Protein AF-A0A735HIL4-F1 (afdb_monomer_lite)

Organism: NCBI:txid1967619

Radius of gyration: 21.64 Å; chains: 1; bounding box: 50×58×66 Å

Secondary structure (DSSP, 8-state):
--TTHHHHHHHHHHHTTS---PPPP-S-------HHHHHHHHHHHHHTTB-HHHHHHHHHHHHHSGGGGG-HHHHHHHHHHHHTS-GGG----B---SHHHHHHHHHHHHHHSPP-TTT--S-----SS-SEEEETTEEEE----SSSTTHHHHHHHHHHHTTT-HHHHHHHHHHHHHHHHHHHHS-GGGT---PPPPTT---PPPHHHHHHHHHHHHHHHHHHHHHGGGS-GGGEEETT-SPPP-SHHHHHH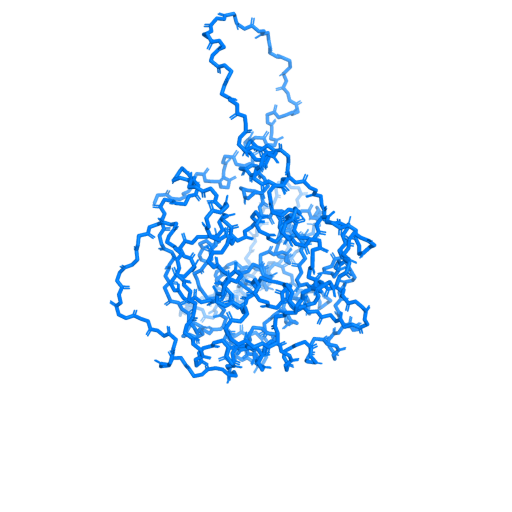HHHHT-SS--SEEEETTEEEE--HHHHHHHHHHHHHHS------HHHHHHHHHTTSTT--------EETTEE--

Sequence (327 aa):
MGKNSKAKRDLKKKKSNNKSREKSPGKGNRSYEDVIPKIKDNLISVYKEYNLAELFLTLSISELWLPNISSPVKHTIAFNTLLSMDVSTFNNQKELKTYQQASEFFSIIYKILPNIPQMEDFVPEQDWGQIKIPWGDNIYRIFYGSSVERLYDYIQAFGIRYAEYPIILKQMDNVLILQDKFLSSINPVDTLSEQEFSPGHLEIPPETFWKACQQALTDTSHAFEQLISQTEKIFIKKSGEFKSINSLSELSNVIMEGLALPAIGVSIDNRVYPLSFRNMANVIIEHYASKKMDIDCSDAISNFISQRFESIIEEPFLLLSKKKVLP

pLDDT: mean 85.17, std 17.94, range [30.88, 98.38]

Foldseek 3Di:
DPPPLVVVVVVVVVPVVDDDDDDDDDDDPPVPPFLLQVLLVQLLVLQQAAQLVQLQLLLVLQCPQLLQLLAVLLSLSNCLSSLQDDNVSHPHNDYNPALVSSQVVLVSSVVSGDDDCVVRVDRWDRDLQPDWADQPPDIFRADHTHLDPPLRVLLLVQCLQCVVPVLLSLQLVLLRVLSRQLSVQDDVVLRDDPDDHGRNDGDRDDRVSSVSSSVSQVVSQVVVVVCVVSHDCQQEEERSPRDHDNGPVSSVVCSSLLNSNLHQWYDDPNTTTGDDSNSSSVSSSSVVVPDPDDTDSQVSVLVVVVVPDPDDDSDRPFDDDPVDTDD

Structure (mmCIF, N/CA/C/O backbone):
data_AF-A0A735HIL4-F1
#
_entry.id   AF-A0A735HIL4-F1
#
loop_
_atom_site.group_PDB
_atom_site.id
_atom_site.type_symbol
_atom_site.label_atom_id
_atom_site.label_alt_id
_atom_site.label_comp_id
_atom_site.label_asym_id
_atom_site.label_entity_id
_atom_site.label_seq_id
_atom_site.pdbx_PDB_ins_code
_atom_site.Cartn_x
_atom_site.Cartn_y
_atom_site.Cartn_z
_atom_site.occupancy
_atom_site.B_iso_or_equiv
_atom_site.auth_seq_id
_atom_site.auth_comp_id
_atom_site.auth_asym_id
_atom_site.auth_atom_id
_atom_site.pdbx_PDB_model_num
ATOM 1 N N . MET A 1 1 ? -6.231 18.274 -17.778 1.00 34.91 1 MET A N 1
ATOM 2 C CA . MET A 1 1 ? -5.377 19.480 -17.647 1.00 34.91 1 MET A CA 1
ATOM 3 C C . MET A 1 1 ? -4.240 19.208 -16.645 1.00 34.91 1 MET A C 1
ATOM 5 O O . MET A 1 1 ? -4.333 19.638 -15.511 1.00 34.91 1 MET A O 1
ATOM 9 N N . GLY A 1 2 ? -3.173 18.482 -17.023 1.00 43.91 2 GLY A N 1
ATOM 10 C CA . GLY A 1 2 ? -2.164 17.972 -16.060 1.00 43.91 2 GLY A CA 1
ATOM 11 C C . GLY A 1 2 ? -0.701 18.373 -16.310 1.00 43.91 2 GLY A C 1
ATOM 12 O O . GLY A 1 2 ? 0.168 18.095 -15.488 1.00 43.91 2 GLY A O 1
ATOM 13 N N . LYS A 1 3 ? -0.393 19.092 -17.402 1.00 38.50 3 LYS A N 1
ATOM 14 C CA . LYS A 1 3 ? 0.996 19.437 -17.791 1.00 38.50 3 LYS A CA 1
ATOM 15 C C . LYS A 1 3 ? 1.752 20.322 -16.778 1.00 38.50 3 LYS A C 1
ATOM 17 O O . LYS A 1 3 ? 2.955 20.518 -16.913 1.00 38.50 3 LYS A O 1
ATOM 22 N N . ASN A 1 4 ? 1.077 20.830 -15.744 1.00 45.38 4 ASN A N 1
ATOM 23 C CA . ASN A 1 4 ? 1.623 21.828 -14.827 1.00 45.38 4 ASN A CA 1
ATOM 24 C C . ASN A 1 4 ? 2.104 21.286 -13.471 1.00 45.38 4 ASN A C 1
ATOM 26 O O . ASN A 1 4 ? 2.767 22.040 -12.766 1.00 45.38 4 ASN A O 1
ATOM 30 N N . SER A 1 5 ? 1.817 20.039 -13.074 1.00 52.81 5 SER A N 1
ATOM 31 C CA . SER A 1 5 ? 2.174 19.564 -11.719 1.00 52.81 5 SER A CA 1
ATOM 32 C C . SER A 1 5 ? 3.683 19.320 -11.561 1.00 52.81 5 SER A C 1
ATOM 34 O O . SER A 1 5 ? 4.336 19.946 -10.722 1.00 52.81 5 SER A O 1
ATOM 36 N N . LYS A 1 6 ? 4.281 18.530 -12.466 1.00 50.94 6 LYS A N 1
ATOM 37 C CA . LYS A 1 6 ? 5.732 18.269 -12.485 1.00 50.94 6 LYS A CA 1
ATOM 38 C C . LYS A 1 6 ? 6.541 19.544 -12.753 1.00 50.94 6 LYS A C 1
ATOM 40 O O . LYS A 1 6 ? 7.466 19.860 -12.011 1.00 50.94 6 LYS A O 1
ATOM 45 N N . ALA A 1 7 ? 6.103 20.358 -13.718 1.00 46.94 7 ALA A N 1
ATOM 46 C CA . ALA A 1 7 ? 6.727 21.647 -14.018 1.00 46.94 7 ALA A CA 1
ATOM 47 C C . ALA A 1 7 ? 6.683 22.620 -12.822 1.00 46.94 7 ALA A C 1
ATOM 49 O O . ALA A 1 7 ? 7.676 23.295 -12.544 1.00 46.94 7 ALA A O 1
ATOM 50 N N . LYS A 1 8 ? 5.574 22.671 -12.064 1.00 49.31 8 LYS A N 1
ATOM 51 C CA . LYS A 1 8 ? 5.479 23.466 -10.825 1.00 49.31 8 LYS A CA 1
ATOM 52 C C . LYS A 1 8 ? 6.388 22.920 -9.717 1.00 49.31 8 LYS A C 1
ATOM 54 O O . LYS A 1 8 ? 6.995 23.732 -9.015 1.00 49.31 8 LYS A O 1
ATOM 59 N N . ARG A 1 9 ? 6.522 21.593 -9.575 1.00 56.19 9 ARG A N 1
ATOM 60 C CA . ARG A 1 9 ? 7.422 20.932 -8.605 1.00 56.19 9 ARG A CA 1
ATOM 61 C C . ARG A 1 9 ? 8.893 21.277 -8.893 1.00 56.19 9 ARG A C 1
ATOM 63 O O . ARG A 1 9 ? 9.610 21.723 -7.993 1.00 56.19 9 ARG A O 1
ATOM 70 N N . ASP A 1 10 ? 9.305 21.213 -10.158 1.00 51.34 10 ASP A N 1
ATOM 71 C CA . ASP A 1 10 ? 10.668 21.556 -10.593 1.00 51.34 10 ASP A CA 1
ATOM 72 C C . ASP A 1 10 ? 10.964 23.066 -10.494 1.00 51.34 10 ASP A C 1
ATOM 74 O O . ASP A 1 10 ? 12.077 23.477 -10.143 1.00 51.34 10 ASP A O 1
ATOM 78 N N . LEU A 1 11 ? 9.957 23.920 -10.717 1.00 49.19 11 LEU A N 1
ATOM 79 C CA . LEU A 1 11 ? 10.042 25.372 -10.499 1.00 49.19 11 LEU A CA 1
ATOM 80 C C . LEU A 1 11 ? 10.164 25.748 -9.013 1.00 49.19 11 LEU A C 1
ATOM 82 O O . LEU A 1 11 ? 10.880 26.700 -8.691 1.00 49.19 11 LEU A O 1
ATOM 86 N N . LYS A 1 12 ? 9.504 25.019 -8.100 1.00 51.69 12 LYS A N 1
ATOM 87 C CA . LYS A 1 12 ? 9.605 25.243 -6.644 1.00 51.69 12 LYS A CA 1
ATOM 88 C C . LYS A 1 12 ? 11.008 24.904 -6.126 1.00 51.69 12 LYS A C 1
ATOM 90 O O . LYS A 1 12 ? 11.589 25.718 -5.411 1.00 51.69 12 LYS A O 1
ATOM 95 N N . LYS A 1 13 ? 11.597 23.786 -6.577 1.00 51.47 13 LYS A N 1
ATOM 96 C CA . LYS A 1 13 ? 12.989 23.406 -6.253 1.00 51.47 13 LYS A CA 1
ATOM 97 C C . LYS A 1 13 ? 14.024 24.399 -6.803 1.00 51.47 13 LYS A C 1
ATOM 99 O O . LYS A 1 13 ? 15.029 24.654 -6.150 1.00 51.47 13 LYS A O 1
ATOM 104 N N . LYS A 1 14 ? 13.778 25.023 -7.965 1.00 45.91 14 LYS A N 1
ATOM 105 C CA . LYS A 1 14 ? 14.653 26.092 -8.497 1.00 45.91 14 LYS A CA 1
ATOM 106 C C . LYS A 1 14 ? 14.523 27.426 -7.750 1.00 45.91 14 LYS A C 1
ATOM 108 O O . LYS A 1 14 ? 15.499 28.169 -7.686 1.00 45.91 14 LYS A O 1
ATOM 113 N N . LYS A 1 15 ? 13.352 27.740 -7.184 1.00 44.69 15 LYS A N 1
ATOM 114 C CA . LYS A 1 15 ? 13.119 28.988 -6.433 1.00 44.69 15 LYS A CA 1
ATOM 115 C C . LYS A 1 15 ? 13.667 28.968 -5.004 1.00 44.69 15 LYS A C 1
ATOM 117 O O . LYS A 1 15 ? 13.984 30.039 -4.505 1.00 44.69 15 LYS A O 1
ATOM 122 N N . SER A 1 16 ? 13.828 27.808 -4.357 1.00 42.12 16 SER A N 1
ATOM 123 C CA . SER A 1 16 ? 14.389 27.773 -2.992 1.00 42.12 16 SER A CA 1
ATOM 124 C C . SER A 1 16 ? 15.877 28.137 -2.935 1.00 42.12 16 SER A C 1
ATOM 126 O O . SER A 1 16 ? 16.358 28.524 -1.879 1.00 42.12 16 SER A O 1
ATOM 128 N N . ASN A 1 17 ? 16.593 28.064 -4.063 1.00 39.28 17 ASN A N 1
ATOM 129 C CA . ASN A 1 17 ? 18.018 28.400 -4.135 1.00 39.28 17 ASN A CA 1
ATOM 130 C C . ASN A 1 17 ? 18.305 29.867 -4.483 1.00 39.28 17 ASN A C 1
ATOM 132 O O . ASN A 1 17 ? 19.469 30.241 -4.537 1.00 39.28 17 ASN A O 1
ATOM 136 N N . ASN A 1 18 ? 17.291 30.707 -4.727 1.00 41.16 18 ASN A N 1
ATOM 137 C CA . ASN A 1 18 ? 17.521 32.118 -5.033 1.00 41.16 18 ASN A CA 1
ATOM 138 C C . ASN A 1 18 ? 16.390 33.022 -4.522 1.00 41.16 18 ASN A C 1
ATOM 140 O O . ASN A 1 18 ? 15.263 32.954 -5.013 1.00 41.16 18 ASN A O 1
ATOM 144 N N . LYS A 1 19 ? 16.788 33.958 -3.649 1.00 35.94 19 LYS A N 1
ATOM 145 C CA . LYS A 1 19 ? 16.085 35.138 -3.106 1.00 35.94 19 LYS A CA 1
ATOM 146 C C . LYS A 1 19 ? 15.403 34.982 -1.743 1.00 35.94 19 LYS A C 1
ATOM 148 O O . LYS A 1 19 ? 14.268 34.528 -1.625 1.00 35.94 19 LYS A O 1
ATOM 153 N N . SER A 1 20 ? 16.078 35.566 -0.752 1.00 44.12 20 SER A N 1
ATOM 154 C CA . SER A 1 20 ? 15.463 36.405 0.275 1.00 44.12 20 SER A CA 1
ATOM 155 C C . SER A 1 20 ? 14.414 37.327 -0.359 1.00 44.12 20 SER A C 1
ATOM 157 O O . SER A 1 20 ? 14.694 38.057 -1.312 1.00 44.12 20 SER A O 1
ATOM 159 N N . ARG A 1 21 ? 13.177 37.273 0.136 1.00 37.34 21 ARG A N 1
ATOM 160 C CA . ARG A 1 21 ? 12.121 38.209 -0.254 1.00 37.34 21 ARG A CA 1
ATOM 161 C C . ARG A 1 21 ? 11.504 38.821 0.990 1.00 37.34 21 ARG A C 1
ATOM 163 O O . ARG A 1 21 ? 11.038 38.114 1.880 1.00 37.34 21 ARG A O 1
ATOM 170 N N . GLU A 1 22 ? 11.568 40.144 1.010 1.00 35.84 22 GLU A N 1
ATOM 171 C CA . GLU A 1 22 ? 11.007 41.049 2.001 1.00 35.84 22 GLU A CA 1
ATOM 172 C C . GLU A 1 22 ? 9.517 40.784 2.237 1.00 35.84 22 GLU A C 1
ATOM 174 O O . GLU A 1 22 ? 8.753 40.477 1.317 1.00 35.84 22 GLU A O 1
ATOM 179 N N . LYS A 1 23 ? 9.122 40.903 3.507 1.00 35.00 23 LYS A N 1
ATOM 180 C CA . LYS A 1 23 ? 7.750 40.744 3.985 1.00 35.00 23 LYS A CA 1
ATOM 181 C C . LYS A 1 23 ? 6.913 41.954 3.568 1.00 35.00 23 LYS A C 1
ATOM 183 O O . LYS A 1 23 ? 7.165 43.064 4.022 1.00 35.00 23 LYS A O 1
ATOM 188 N N . SER A 1 24 ? 5.874 41.724 2.775 1.00 30.88 24 SER A N 1
ATOM 189 C CA . SER A 1 24 ? 4.765 42.671 2.622 1.00 30.88 24 SER A CA 1
ATOM 190 C C . SER A 1 24 ? 3.796 42.518 3.806 1.00 30.88 24 SER A C 1
ATOM 192 O O . SER A 1 24 ? 3.484 41.379 4.170 1.00 30.88 24 SER A O 1
ATOM 194 N N . PRO A 1 25 ? 3.305 43.608 4.423 1.00 39.47 25 PRO A N 1
ATOM 195 C CA . PRO A 1 25 ? 2.380 43.519 5.543 1.00 39.47 25 PRO A CA 1
ATOM 196 C C . PRO A 1 25 ? 0.926 43.422 5.057 1.00 39.47 25 PRO A C 1
ATOM 198 O O . PRO A 1 25 ? 0.521 44.115 4.128 1.00 39.47 25 PRO A O 1
ATOM 201 N N . GLY A 1 26 ? 0.130 42.608 5.753 1.00 41.09 26 GLY A N 1
ATOM 202 C CA . GLY A 1 26 ? -1.320 42.793 5.846 1.00 41.09 26 GLY A CA 1
ATOM 203 C C . GLY A 1 26 ? -2.195 41.942 4.923 1.00 41.09 26 GLY A C 1
ATOM 204 O O . GLY A 1 26 ? -2.550 42.355 3.825 1.00 41.09 26 GLY A O 1
ATOM 205 N N . LYS A 1 27 ? -2.675 40.811 5.451 1.00 36.72 27 LYS A N 1
ATOM 206 C CA . LYS A 1 27 ? -4.070 40.351 5.322 1.00 36.72 27 LYS A CA 1
ATOM 207 C C . LYS A 1 27 ? -4.383 39.496 6.553 1.00 36.72 27 LYS A C 1
ATOM 209 O O . LYS A 1 27 ? -3.565 38.674 6.943 1.00 36.72 27 LYS A O 1
ATOM 214 N N . GLY A 1 28 ? -5.502 39.800 7.209 1.00 34.72 28 GLY A N 1
ATOM 215 C CA . GLY A 1 28 ? -5.798 39.427 8.593 1.00 34.72 28 GLY A CA 1
ATOM 216 C C . GLY A 1 28 ? -5.559 37.957 8.942 1.00 34.72 28 GLY A C 1
ATOM 217 O O . GLY A 1 28 ? -6.028 37.059 8.245 1.00 34.72 28 GLY A O 1
ATOM 218 N N . ASN A 1 29 ? -4.876 37.742 10.068 1.00 36.47 29 ASN A N 1
ATOM 219 C CA . ASN A 1 29 ? -4.763 36.452 10.739 1.00 36.47 29 ASN A CA 1
ATOM 220 C C . ASN A 1 29 ? -6.149 36.014 11.233 1.00 36.47 29 ASN A C 1
ATOM 222 O O . ASN A 1 29 ? -6.497 36.200 12.397 1.00 36.47 29 ASN A O 1
ATOM 226 N N . ARG A 1 30 ? -6.949 35.399 10.361 1.00 41.69 30 ARG A N 1
ATOM 227 C CA . ARG A 1 30 ? -7.864 34.361 10.834 1.00 41.69 30 ARG A CA 1
ATOM 228 C C . ARG A 1 30 ? -6.969 33.183 11.191 1.00 41.69 30 ARG A C 1
ATOM 230 O O . ARG A 1 30 ? -6.469 32.507 10.298 1.00 41.69 30 ARG A O 1
ATOM 237 N N . SER A 1 31 ? -6.696 33.015 12.481 1.00 43.47 31 SER A N 1
ATOM 238 C CA . SER A 1 31 ? -6.070 31.810 13.021 1.00 43.47 31 SER A CA 1
ATOM 239 C C . SER A 1 31 ? -7.027 30.650 12.764 1.00 43.47 31 SER A C 1
ATOM 241 O O . SER A 1 31 ? -7.890 30.367 13.588 1.00 43.47 31 SER A O 1
ATOM 243 N N . TYR A 1 32 ? -6.956 30.056 11.574 1.00 61.28 32 TYR A N 1
ATOM 244 C CA . TYR A 1 32 ? -7.643 28.805 11.301 1.00 61.28 32 TYR A CA 1
ATOM 245 C C . TYR A 1 32 ? -6.982 27.768 12.205 1.00 61.28 32 TYR A C 1
ATOM 247 O O . TYR A 1 32 ? -5.785 27.514 12.069 1.00 61.28 32 TYR A O 1
ATOM 255 N N . GLU A 1 33 ? -7.722 27.266 13.190 1.00 77.69 33 GLU A N 1
ATOM 256 C CA . GLU A 1 33 ? -7.219 26.216 14.068 1.00 77.69 33 GLU A CA 1
ATOM 257 C C . GLU A 1 33 ? -6.972 24.970 13.215 1.00 77.69 33 GLU A C 1
ATOM 259 O O . GLU A 1 33 ? -7.841 24.541 12.450 1.00 77.69 33 GLU A O 1
ATOM 264 N N . ASP A 1 34 ? -5.750 24.445 13.276 1.00 87.69 34 ASP A N 1
ATOM 265 C CA . ASP A 1 34 ? -5.403 23.250 12.525 1.00 87.69 34 ASP A CA 1
ATOM 266 C C . ASP A 1 34 ? -6.134 22.055 13.138 1.00 87.69 34 ASP A C 1
ATOM 268 O O . ASP A 1 34 ? -6.011 21.775 14.330 1.00 87.69 34 ASP A O 1
ATOM 272 N N . VAL A 1 35 ? -6.922 21.360 12.324 1.00 90.81 35 VAL A N 1
ATOM 273 C CA . VAL A 1 35 ? -7.739 20.234 12.782 1.00 90.81 35 VAL A CA 1
ATOM 274 C C . VAL A 1 35 ? -6.911 18.962 12.986 1.00 90.81 35 VAL A C 1
ATOM 276 O O . VAL A 1 35 ? -7.334 18.081 13.735 1.00 90.81 35 VAL A O 1
ATOM 279 N N . ILE A 1 36 ? -5.735 18.858 12.348 1.00 94.56 36 ILE A N 1
ATOM 280 C CA . ILE A 1 36 ? -4.929 17.628 12.312 1.00 94.56 36 ILE A CA 1
ATOM 281 C C . ILE A 1 36 ? -4.483 17.158 13.705 1.00 94.56 36 ILE A C 1
ATOM 283 O O . ILE A 1 36 ? -4.688 15.976 13.988 1.00 94.56 36 ILE A O 1
ATOM 287 N N . PRO A 1 37 ? -3.952 18.013 14.606 1.00 95.06 37 PRO A N 1
ATOM 288 C CA . PRO A 1 37 ? -3.578 17.584 15.955 1.00 95.06 37 PRO A CA 1
ATOM 289 C C . PRO A 1 37 ? -4.733 16.928 16.721 1.00 95.06 37 PRO A C 1
ATOM 291 O O . PRO A 1 37 ? -4.586 15.820 17.227 1.00 95.06 37 PRO A O 1
ATOM 294 N N . LYS A 1 38 ? -5.918 17.551 16.716 1.00 95.69 38 LYS A N 1
ATOM 295 C CA . LYS A 1 38 ? -7.099 17.031 17.421 1.00 95.69 38 LYS A CA 1
ATOM 296 C C . LYS A 1 38 ? -7.571 15.690 16.858 1.00 95.69 38 LYS A C 1
ATOM 298 O O . LYS A 1 38 ? -7.949 14.796 17.610 1.00 95.69 38 LYS A O 1
ATOM 303 N N . ILE A 1 39 ? -7.564 15.544 15.534 1.00 96.81 39 ILE A N 1
ATOM 304 C CA . ILE A 1 39 ? -7.925 14.286 14.864 1.00 96.81 39 ILE A CA 1
ATOM 305 C C . ILE A 1 39 ? -6.945 13.187 15.256 1.00 96.81 39 ILE A C 1
ATOM 307 O O . ILE A 1 39 ? -7.364 12.091 15.617 1.00 96.81 39 ILE A O 1
ATOM 311 N N . LYS A 1 40 ? -5.647 13.493 15.219 1.00 96.50 40 LYS A N 1
ATOM 312 C CA . LYS A 1 40 ? -4.589 12.560 15.589 1.00 96.50 40 LYS A CA 1
ATOM 313 C C . LYS A 1 40 ? -4.731 12.110 17.044 1.00 96.50 40 LYS A C 1
ATOM 315 O O . LYS A 1 40 ? -4.687 10.911 17.297 1.00 96.50 40 LYS A O 1
ATOM 320 N N . ASP A 1 41 ? -4.968 13.031 17.976 1.00 97.44 41 ASP A N 1
ATOM 321 C CA . ASP A 1 41 ? -5.165 12.702 19.393 1.00 97.44 41 ASP A CA 1
ATOM 322 C C . ASP A 1 41 ? -6.382 11.786 19.601 1.00 97.44 41 ASP A C 1
ATOM 324 O O . ASP A 1 41 ? -6.304 10.793 20.330 1.00 97.44 41 ASP A O 1
ATOM 328 N N . ASN A 1 42 ? -7.486 12.060 18.898 1.00 98.12 42 ASN A N 1
ATOM 329 C CA . ASN A 1 42 ? -8.677 11.211 18.927 1.00 98.12 42 ASN A CA 1
ATOM 330 C C . ASN A 1 42 ? -8.394 9.805 18.371 1.00 98.12 42 ASN A C 1
ATOM 332 O O . ASN A 1 42 ? -8.795 8.817 18.984 1.00 98.12 42 ASN A O 1
ATOM 336 N N . LEU A 1 43 ? -7.684 9.702 17.241 1.00 98.38 43 LEU A N 1
ATOM 337 C CA . LEU A 1 43 ? -7.289 8.417 16.652 1.00 98.38 43 LEU A CA 1
ATOM 338 C C . LEU A 1 43 ? -6.361 7.635 17.589 1.00 98.38 43 LEU A C 1
ATOM 340 O O . LEU A 1 43 ? -6.626 6.468 17.859 1.00 98.38 43 LEU A O 1
ATOM 344 N N . ILE A 1 44 ? -5.327 8.276 18.145 1.00 98.12 44 ILE A N 1
ATOM 345 C CA . ILE A 1 44 ? -4.395 7.660 19.106 1.00 98.12 44 ILE A CA 1
ATOM 346 C C . ILE A 1 44 ? -5.149 7.122 20.323 1.00 98.12 44 ILE A C 1
ATOM 348 O O . ILE A 1 44 ? -4.871 6.011 20.780 1.00 98.12 44 ILE A O 1
ATOM 352 N N . SER A 1 45 ? -6.114 7.889 20.842 1.00 97.75 45 SER A N 1
ATOM 353 C CA . SER A 1 45 ? -6.911 7.467 21.993 1.00 97.75 45 SER A CA 1
ATOM 354 C C . SER A 1 45 ? -7.697 6.186 21.726 1.00 97.75 45 SER A C 1
ATOM 356 O O . SER A 1 45 ? -7.873 5.410 22.659 1.00 97.75 45 SER A O 1
ATOM 358 N N . VAL A 1 46 ? -8.151 5.965 20.489 1.00 98.06 46 VAL A N 1
ATOM 359 C CA . VAL A 1 46 ? -8.832 4.726 20.089 1.00 98.06 46 VAL A CA 1
ATOM 360 C C . VAL A 1 46 ? -7.815 3.618 19.818 1.00 98.06 46 VAL A C 1
ATOM 362 O O . VAL A 1 46 ? -7.950 2.521 20.349 1.00 98.06 46 VAL A O 1
ATOM 365 N N . TYR A 1 47 ? -6.775 3.892 19.026 1.00 98.38 47 TYR A N 1
ATOM 366 C CA . TYR A 1 47 ? -5.805 2.888 18.579 1.00 98.38 47 TYR A CA 1
ATOM 367 C C . TYR A 1 47 ? -5.046 2.222 19.723 1.00 98.38 47 TYR A C 1
ATOM 369 O O . TYR A 1 47 ? -4.834 1.015 19.677 1.00 98.38 47 TYR A O 1
ATOM 377 N N . LYS A 1 48 ? -4.682 2.965 20.775 1.00 97.62 48 LYS A N 1
ATOM 378 C CA . LYS A 1 48 ? -3.929 2.406 21.912 1.00 97.62 48 LYS A CA 1
ATOM 379 C C . LYS A 1 48 ? -4.624 1.218 22.588 1.00 97.62 48 LYS A C 1
ATOM 381 O O . LYS A 1 48 ? -3.955 0.449 23.266 1.00 97.62 48 LYS A O 1
ATOM 386 N N . GLU A 1 49 ? -5.945 1.095 22.442 1.00 97.50 49 GLU A N 1
ATOM 387 C CA . GLU A 1 49 ? -6.734 0.032 23.064 1.00 97.50 49 GLU A CA 1
ATOM 388 C C . GLU A 1 49 ? -6.632 -1.316 22.334 1.00 97.50 49 GLU A C 1
ATOM 390 O O . GLU A 1 49 ? -6.997 -2.338 22.906 1.00 97.50 49 GLU A O 1
ATOM 395 N N . TYR A 1 50 ? -6.162 -1.343 21.085 1.00 97.44 50 TYR A N 1
ATOM 396 C CA . TYR A 1 50 ? -6.200 -2.530 20.225 1.00 97.44 50 TYR A CA 1
ATOM 397 C C . TYR A 1 50 ? -4.807 -3.077 19.920 1.00 97.44 50 TYR A C 1
ATOM 399 O O . TYR A 1 50 ? -3.793 -2.408 20.123 1.00 97.44 50 TYR A O 1
ATOM 407 N N . ASN A 1 51 ? -4.766 -4.293 19.377 1.00 95.62 51 ASN A N 1
ATOM 408 C CA . ASN A 1 51 ? -3.551 -4.866 18.816 1.00 95.62 51 ASN A CA 1
ATOM 409 C C . ASN A 1 51 ? -3.133 -4.171 17.507 1.00 95.62 51 ASN A C 1
ATOM 411 O O . ASN A 1 51 ? -3.950 -3.945 16.614 1.00 95.62 51 ASN A O 1
ATOM 415 N N . LEU A 1 52 ? -1.837 -3.868 17.376 1.00 96.25 52 LEU A N 1
ATOM 416 C CA . LEU A 1 52 ? -1.274 -3.165 16.219 1.00 96.25 52 LEU A CA 1
ATOM 417 C C . LEU A 1 52 ? -1.458 -3.930 14.896 1.00 96.25 52 LEU A C 1
ATOM 419 O O . LEU A 1 52 ? -1.821 -3.317 13.893 1.00 96.25 52 LEU A O 1
ATOM 423 N N . ALA A 1 53 ? -1.223 -5.245 14.872 1.00 95.88 53 ALA A N 1
ATOM 424 C CA . ALA A 1 53 ? -1.377 -6.043 13.655 1.00 95.88 53 ALA A CA 1
ATOM 425 C C . ALA A 1 53 ? -2.849 -6.108 13.223 1.00 95.88 53 ALA A C 1
ATOM 427 O O . ALA A 1 53 ? -3.165 -5.929 12.047 1.00 95.88 53 ALA A O 1
ATOM 428 N N . GLU A 1 54 ? -3.758 -6.290 14.182 1.00 96.31 54 GLU A N 1
ATOM 429 C CA . GLU A 1 54 ? -5.201 -6.304 13.929 1.00 96.31 54 GLU A CA 1
ATOM 430 C C . GLU A 1 54 ? -5.711 -4.948 13.409 1.00 96.31 54 GLU A C 1
ATOM 432 O O . GLU A 1 54 ? -6.476 -4.906 12.441 1.00 96.31 54 GLU A O 1
ATOM 437 N N . LEU A 1 55 ? -5.242 -3.832 13.985 1.00 97.25 55 LEU A N 1
ATOM 438 C CA . LEU A 1 55 ? -5.527 -2.479 13.492 1.00 97.25 55 LEU A CA 1
ATOM 439 C C . LEU A 1 55 ? -5.011 -2.274 12.071 1.00 97.25 55 LEU A C 1
ATOM 441 O O . LEU A 1 55 ? -5.742 -1.777 11.215 1.00 97.25 55 LEU A O 1
ATOM 445 N N . PHE A 1 56 ? -3.759 -2.658 11.820 1.00 97.69 56 PHE A N 1
ATOM 446 C CA . PHE A 1 56 ? -3.129 -2.509 10.515 1.00 97.69 56 PHE A CA 1
ATOM 447 C C . PHE A 1 56 ? -3.915 -3.250 9.431 1.00 97.69 56 PHE A C 1
ATOM 449 O O . PHE A 1 56 ? -4.234 -2.672 8.389 1.00 97.69 56 PHE A O 1
ATOM 456 N N . LEU A 1 57 ? -4.268 -4.513 9.687 1.00 97.12 57 LEU A N 1
ATOM 457 C CA . LEU A 1 57 ? -5.059 -5.322 8.763 1.00 97.12 57 LEU A CA 1
ATOM 458 C C . LEU A 1 57 ? -6.453 -4.725 8.558 1.00 97.12 57 LEU A C 1
ATOM 460 O O . LEU A 1 57 ? -6.896 -4.590 7.422 1.00 97.12 57 LEU A O 1
ATOM 464 N N . THR A 1 58 ? -7.116 -4.296 9.632 1.00 97.88 58 THR A N 1
ATOM 465 C CA . THR A 1 58 ? -8.456 -3.696 9.563 1.00 97.88 58 THR A CA 1
ATOM 466 C C . THR A 1 58 ? -8.459 -2.405 8.736 1.00 97.88 58 THR A C 1
ATOM 468 O O . THR A 1 58 ? -9.302 -2.242 7.854 1.00 97.88 58 THR A O 1
ATOM 471 N N . LEU A 1 59 ? -7.481 -1.513 8.935 1.00 97.94 59 LEU A N 1
ATOM 472 C CA . LEU A 1 59 ? -7.319 -0.313 8.105 1.00 97.94 59 LEU A CA 1
ATOM 473 C C . LEU A 1 59 ? -6.974 -0.650 6.649 1.00 97.94 59 LEU A C 1
ATOM 475 O O . LEU A 1 59 ? -7.473 0.017 5.746 1.00 97.94 59 LEU A O 1
ATOM 479 N N . SER A 1 60 ? -6.177 -1.695 6.411 1.00 97.38 60 SER A N 1
ATOM 480 C CA . SER A 1 60 ? -5.844 -2.156 5.054 1.00 97.38 60 SER A CA 1
ATOM 481 C C . SER A 1 60 ? -7.082 -2.644 4.309 1.00 97.38 60 SER A C 1
ATOM 483 O O . SER A 1 60 ? -7.280 -2.286 3.153 1.00 97.38 60 SER A O 1
ATOM 485 N N . ILE A 1 61 ? -7.961 -3.396 4.979 1.00 97.06 61 ILE A N 1
ATOM 486 C CA . ILE A 1 61 ? -9.243 -3.832 4.405 1.00 97.06 61 ILE A CA 1
ATOM 487 C C . ILE A 1 61 ? -10.107 -2.615 4.044 1.00 97.06 61 ILE A C 1
ATOM 489 O O . ILE A 1 61 ? -10.679 -2.575 2.957 1.00 97.06 61 ILE A O 1
ATOM 493 N N . SER A 1 62 ? -10.167 -1.604 4.918 1.00 97.06 62 SER A N 1
ATOM 494 C CA . SER A 1 62 ? -10.887 -0.354 4.639 1.00 97.06 62 SER A CA 1
ATOM 495 C C . SER A 1 62 ? -10.333 0.382 3.421 1.00 97.06 62 SER A C 1
ATOM 497 O O . SER A 1 62 ? -11.118 0.810 2.583 1.00 97.06 62 SER A O 1
ATOM 499 N N . GLU A 1 63 ? -9.010 0.522 3.313 1.00 94.88 63 GLU A N 1
ATOM 500 C CA . GLU A 1 63 ? -8.350 1.214 2.194 1.00 94.88 63 GLU A CA 1
ATOM 501 C C . GLU A 1 63 ? -8.566 0.489 0.858 1.00 94.88 63 GLU A C 1
ATOM 503 O O . GLU A 1 63 ? -8.675 1.117 -0.195 1.00 94.88 63 GLU A O 1
ATOM 508 N N . LEU A 1 64 ? -8.610 -0.844 0.897 1.00 93.88 64 LEU A N 1
ATOM 509 C CA . LEU A 1 64 ? -8.753 -1.680 -0.290 1.00 93.88 64 LEU A CA 1
ATOM 510 C C . LEU A 1 64 ? -10.191 -1.754 -0.798 1.00 93.88 64 LEU A C 1
ATOM 512 O O . LEU A 1 64 ? -10.385 -2.024 -1.979 1.00 93.88 64 LEU A O 1
ATOM 516 N N . TRP A 1 65 ? -11.187 -1.508 0.050 1.00 93.62 65 TRP A N 1
ATOM 517 C CA . TRP A 1 65 ? -12.585 -1.524 -0.365 1.00 93.62 65 TRP A CA 1
ATOM 518 C C . TRP A 1 65 ? -12.844 -0.476 -1.457 1.00 93.62 65 TRP A C 1
ATOM 520 O O . TRP A 1 65 ? -12.516 0.697 -1.291 1.00 93.62 65 TRP A O 1
ATOM 530 N N . LEU A 1 66 ? -13.404 -0.889 -2.599 1.00 90.44 66 LEU A N 1
ATOM 531 C CA . LEU A 1 66 ? -13.512 -0.023 -3.782 1.00 90.44 66 LEU A CA 1
ATOM 532 C C . LEU A 1 66 ? -14.266 1.296 -3.534 1.00 90.44 66 LEU A C 1
ATOM 534 O O . LEU A 1 66 ? -13.748 2.340 -3.921 1.00 90.44 66 LEU A O 1
ATOM 538 N N . PRO A 1 67 ? -15.403 1.311 -2.828 1.00 89.81 67 PRO A N 1
ATOM 539 C CA . PRO A 1 67 ? -16.085 2.545 -2.418 1.00 89.81 67 PRO A CA 1
ATOM 540 C C . PRO A 1 67 ? -15.187 3.531 -1.651 1.00 89.81 67 PRO A C 1
ATOM 542 O O . PRO A 1 67 ? -15.282 4.754 -1.811 1.00 89.81 67 PRO A O 1
ATOM 545 N N . ASN A 1 68 ? -14.236 3.000 -0.881 1.00 93.06 68 ASN A N 1
ATOM 546 C CA . ASN A 1 68 ? -13.329 3.767 -0.035 1.00 93.06 68 ASN A CA 1
ATOM 547 C C . ASN A 1 68 ? -12.103 4.315 -0.778 1.00 93.06 68 ASN A C 1
ATOM 549 O O . ASN A 1 68 ? -11.420 5.186 -0.233 1.00 93.06 68 ASN A O 1
ATOM 553 N N . ILE A 1 69 ? -11.842 3.914 -2.031 1.00 89.38 69 ILE A N 1
ATOM 554 C CA . ILE A 1 69 ? -10.723 4.472 -2.822 1.00 89.38 69 ILE A CA 1
ATOM 555 C C . ILE A 1 69 ? -10.906 5.967 -3.103 1.00 89.38 69 ILE A C 1
ATOM 557 O O . ILE A 1 69 ? -9.941 6.663 -3.405 1.00 89.38 69 ILE A O 1
ATOM 561 N N . SER A 1 70 ? -12.133 6.474 -2.970 1.00 89.50 70 SER A N 1
ATOM 562 C CA . SER A 1 70 ? -12.465 7.897 -3.053 1.00 89.50 70 SER A CA 1
ATOM 563 C C . SER A 1 70 ? -11.970 8.720 -1.853 1.00 89.50 70 SER A C 1
ATOM 565 O O . SER A 1 70 ? -12.047 9.947 -1.894 1.00 89.50 70 SER A O 1
ATOM 567 N N . SER A 1 71 ? -11.434 8.087 -0.801 1.00 93.00 71 SER A N 1
ATOM 568 C CA . SER A 1 71 ? -10.958 8.747 0.426 1.00 93.00 71 SER A CA 1
ATOM 569 C C . SER A 1 71 ? -9.476 8.475 0.772 1.00 93.00 71 SER A C 1
ATOM 571 O O . SER A 1 71 ? -9.136 8.082 1.900 1.00 93.00 71 SER A O 1
ATOM 573 N N . PRO A 1 72 ? -8.537 8.672 -0.173 1.00 91.06 72 PRO A N 1
ATOM 574 C CA . PRO A 1 72 ? -7.132 8.326 0.036 1.00 91.06 72 PRO A CA 1
ATOM 575 C C . PRO A 1 72 ? -6.447 9.199 1.101 1.00 91.06 72 PRO A C 1
ATOM 577 O O . PRO A 1 72 ? -5.513 8.747 1.770 1.00 91.06 72 PRO A O 1
ATOM 580 N N . VAL A 1 73 ? -6.897 10.443 1.304 1.00 93.06 73 VAL A N 1
ATOM 581 C CA . VAL A 1 73 ? -6.328 11.354 2.313 1.00 93.06 73 VAL A CA 1
ATOM 582 C C . VAL A 1 73 ? -6.749 10.907 3.704 1.00 93.06 73 VAL A C 1
ATOM 584 O O . VAL A 1 73 ? -5.911 10.863 4.606 1.00 93.06 73 VAL A O 1
ATOM 587 N N . LYS A 1 74 ? -8.012 10.505 3.880 1.00 95.69 74 LYS A N 1
ATOM 588 C CA . LYS A 1 74 ? -8.499 9.941 5.147 1.00 95.69 74 LYS A CA 1
ATOM 589 C C . LYS A 1 74 ? -7.712 8.689 5.545 1.00 95.69 74 LYS A C 1
ATOM 591 O O . LYS A 1 74 ? -7.225 8.616 6.673 1.00 95.69 74 LYS A O 1
ATOM 596 N N . HIS A 1 75 ? -7.497 7.757 4.616 1.00 95.56 75 HIS A N 1
ATOM 597 C CA . HIS A 1 75 ? -6.684 6.562 4.875 1.00 95.56 75 HIS A CA 1
ATOM 598 C C . HIS A 1 75 ? -5.214 6.903 5.140 1.00 95.56 75 HIS A C 1
ATOM 600 O O . HIS A 1 75 ? -4.600 6.324 6.035 1.00 95.56 75 HIS A O 1
ATOM 606 N N . THR A 1 76 ? -4.663 7.905 4.450 1.00 95.06 76 THR A N 1
ATOM 607 C CA . THR A 1 76 ? -3.311 8.411 4.729 1.00 95.06 76 THR A CA 1
ATOM 608 C C . THR A 1 76 ? -3.189 8.935 6.162 1.00 95.06 76 THR A C 1
ATOM 610 O O . THR A 1 76 ? -2.216 8.614 6.841 1.00 95.06 76 THR A O 1
ATOM 613 N N . ILE A 1 77 ? -4.171 9.701 6.654 1.00 96.56 77 ILE A N 1
ATOM 614 C CA . ILE A 1 77 ? -4.202 10.178 8.048 1.00 96.56 77 ILE A CA 1
ATOM 615 C C . ILE A 1 77 ? -4.298 8.993 9.016 1.00 96.56 77 ILE A C 1
ATOM 617 O O . ILE A 1 77 ? -3.558 8.953 10.003 1.00 96.56 77 ILE A O 1
ATOM 621 N N . ALA A 1 78 ? -5.181 8.031 8.731 1.00 97.81 78 ALA A N 1
ATOM 622 C CA . ALA A 1 78 ? -5.389 6.851 9.565 1.00 97.81 78 ALA A CA 1
ATOM 623 C C . ALA A 1 78 ? -4.100 6.027 9.717 1.00 97.81 78 ALA A C 1
ATOM 625 O O . ALA A 1 78 ? -3.680 5.759 10.845 1.00 97.81 78 ALA A O 1
ATOM 626 N N . PHE A 1 79 ? -3.445 5.693 8.600 1.00 97.81 79 PHE A N 1
ATOM 627 C CA . PHE A 1 79 ? -2.194 4.938 8.592 1.00 97.81 79 PHE A CA 1
ATOM 628 C C . PHE A 1 79 ? -1.018 5.733 9.141 1.00 97.81 79 PHE A C 1
ATOM 630 O O . PHE A 1 79 ? -0.269 5.192 9.945 1.00 97.81 79 PHE A O 1
ATOM 637 N N . ASN A 1 80 ? -0.838 7.001 8.752 1.00 96.81 80 ASN A N 1
ATOM 638 C CA . ASN A 1 80 ? 0.269 7.806 9.273 1.00 96.81 80 ASN A CA 1
ATOM 639 C C . ASN A 1 80 ? 0.169 7.934 10.796 1.00 96.81 80 ASN A C 1
ATOM 641 O O . ASN A 1 80 ? 1.166 7.749 11.484 1.00 96.81 80 ASN A O 1
ATOM 645 N N . THR A 1 81 ? -1.039 8.147 11.328 1.00 97.75 81 THR A N 1
ATOM 646 C CA . THR A 1 81 ? -1.251 8.198 12.778 1.00 97.75 81 THR A CA 1
ATOM 647 C C . THR A 1 81 ? -0.901 6.871 13.443 1.00 97.75 81 THR A C 1
ATOM 649 O O . THR A 1 81 ? -0.126 6.879 14.394 1.00 97.75 81 THR A O 1
ATOM 652 N N . LEU A 1 82 ? -1.413 5.744 12.929 1.00 98.12 82 LEU A N 1
ATOM 653 C CA . LEU A 1 82 ? -1.123 4.412 13.471 1.00 98.12 82 LEU A CA 1
ATOM 654 C C . LEU A 1 82 ? 0.382 4.112 13.453 1.00 98.12 82 LEU A C 1
ATOM 656 O O . LEU A 1 82 ? 0.965 3.750 14.468 1.00 98.12 82 LEU A O 1
ATOM 660 N N . LEU A 1 83 ? 1.013 4.291 12.295 1.00 97.44 83 LEU A N 1
ATOM 661 C CA . LEU A 1 83 ? 2.390 3.880 12.037 1.00 97.44 83 LEU A CA 1
ATOM 662 C C . LEU A 1 83 ? 3.432 4.837 12.626 1.00 97.44 83 LEU A C 1
ATOM 664 O O . LEU A 1 83 ? 4.608 4.486 12.703 1.00 97.44 83 LEU A O 1
ATOM 668 N N . SER A 1 84 ? 3.033 6.037 13.051 1.00 96.75 84 SER A N 1
ATOM 669 C CA . SER A 1 84 ? 3.875 6.941 13.841 1.00 96.75 84 SER A CA 1
ATOM 670 C C . SER A 1 84 ? 3.856 6.633 15.342 1.00 96.75 84 SER A C 1
ATOM 672 O O . SER A 1 84 ? 4.673 7.196 16.069 1.00 96.75 84 SER A O 1
ATOM 674 N N . MET A 1 85 ? 2.951 5.776 15.826 1.00 97.19 85 MET A N 1
ATOM 675 C CA . MET A 1 85 ? 2.925 5.356 17.231 1.00 97.19 85 MET A CA 1
ATOM 676 C C . MET A 1 85 ? 4.008 4.309 17.507 1.00 97.19 85 MET A C 1
ATOM 678 O O . MET A 1 85 ? 4.235 3.400 16.705 1.00 97.19 85 MET A O 1
ATOM 682 N N . ASP A 1 86 ? 4.650 4.410 18.671 1.00 94.75 86 ASP A N 1
ATOM 683 C CA . ASP A 1 86 ? 5.554 3.368 19.158 1.00 94.75 86 ASP A CA 1
ATOM 684 C C . ASP A 1 86 ? 4.758 2.128 19.594 1.00 94.75 86 ASP A C 1
ATOM 686 O O . ASP A 1 86 ? 3.681 2.256 20.186 1.00 94.75 86 ASP A O 1
ATOM 690 N N . VAL A 1 87 ? 5.302 0.935 19.338 1.00 92.69 87 VAL A N 1
ATOM 691 C CA . VAL A 1 87 ? 4.661 -0.355 19.658 1.00 92.69 87 VAL A CA 1
ATOM 692 C C . VAL A 1 87 ? 4.336 -0.485 21.154 1.00 92.69 87 VAL A C 1
ATOM 694 O O . VAL A 1 87 ? 3.338 -1.104 21.514 1.00 92.69 87 VAL A O 1
ATOM 697 N N . SER A 1 88 ? 5.107 0.151 22.039 1.00 93.44 88 SER A N 1
ATOM 698 C CA . SER A 1 88 ? 4.840 0.156 23.487 1.00 93.44 88 SER A CA 1
ATOM 699 C C . SER A 1 88 ? 3.580 0.931 23.898 1.00 93.44 88 SER A C 1
ATOM 701 O O . SER A 1 88 ? 3.128 0.805 25.034 1.00 93.44 88 SER A O 1
ATOM 703 N N . THR A 1 89 ? 2.985 1.712 22.990 1.00 95.12 89 THR A N 1
ATOM 704 C CA . THR A 1 89 ? 1.772 2.506 23.261 1.00 95.12 89 THR A CA 1
ATOM 705 C C . THR A 1 89 ? 0.504 1.645 23.289 1.00 95.12 89 THR A C 1
ATOM 707 O O . THR A 1 89 ? -0.503 2.051 23.870 1.00 95.12 89 THR A O 1
ATOM 710 N N . PHE A 1 90 ? 0.528 0.474 22.648 1.00 96.19 90 PHE A N 1
ATOM 711 C CA . PHE A 1 90 ? -0.636 -0.396 22.494 1.00 96.19 90 PHE A CA 1
ATOM 712 C C . PHE A 1 90 ? -0.798 -1.302 23.718 1.00 96.19 90 PHE A C 1
ATOM 714 O O . PHE A 1 90 ? 0.123 -2.019 24.105 1.00 96.19 90 PHE A O 1
ATOM 721 N N . ASN A 1 91 ? -1.982 -1.278 24.332 1.00 94.94 91 ASN A N 1
ATOM 722 C CA . ASN A 1 91 ? -2.281 -2.023 25.556 1.00 94.94 91 ASN A CA 1
ATOM 723 C C . ASN A 1 91 ? -3.057 -3.333 25.314 1.00 94.94 91 ASN A C 1
ATOM 725 O O . ASN A 1 91 ? -3.253 -4.093 26.261 1.00 94.94 91 ASN A O 1
ATOM 729 N N . ASN A 1 92 ? -3.471 -3.599 24.067 1.00 93.31 92 ASN A N 1
ATOM 730 C CA . ASN A 1 92 ? -4.137 -4.830 23.624 1.00 93.31 92 ASN A CA 1
ATOM 731 C C . ASN A 1 92 ? -5.395 -5.213 24.436 1.00 93.31 92 ASN A C 1
ATOM 733 O O . ASN A 1 92 ? -5.661 -6.393 24.650 1.00 93.31 92 ASN A O 1
ATOM 737 N N . GLN A 1 93 ? -6.160 -4.231 24.920 1.00 94.38 93 GLN A N 1
ATOM 738 C CA . GLN A 1 93 ? -7.388 -4.461 25.695 1.00 94.38 93 GLN A CA 1
ATOM 739 C C . GLN A 1 93 ? -8.584 -4.904 24.841 1.00 94.38 93 GLN A C 1
ATOM 741 O O . GLN A 1 93 ? -9.501 -5.543 25.356 1.00 94.38 93 GLN A O 1
ATOM 746 N N . LYS A 1 94 ? -8.596 -4.543 23.557 1.00 95.75 94 LYS A N 1
ATOM 747 C CA . LYS A 1 94 ? -9.654 -4.848 22.592 1.00 95.75 94 LYS A CA 1
ATOM 748 C C . LYS A 1 94 ? -9.095 -5.628 21.404 1.00 95.75 94 LYS A C 1
ATOM 750 O O . LYS A 1 94 ? -7.935 -5.468 21.032 1.00 95.75 94 LYS A O 1
ATOM 755 N N . GLU A 1 95 ? -9.956 -6.436 20.795 1.00 94.69 95 GLU A N 1
ATOM 756 C CA . GLU A 1 95 ? -9.627 -7.306 19.661 1.00 94.69 95 GLU A CA 1
ATOM 757 C C . GLU A 1 95 ? -10.477 -6.962 18.426 1.00 94.69 95 GLU A C 1
ATOM 759 O O . GLU A 1 95 ? -11.615 -6.504 18.562 1.00 94.69 95 GLU A O 1
ATOM 764 N N . LEU A 1 96 ? -9.950 -7.234 17.228 1.00 96.25 96 LEU A N 1
ATOM 765 C CA . LEU A 1 96 ? -10.633 -7.086 15.928 1.00 96.25 96 LEU A CA 1
ATOM 766 C C . LEU A 1 96 ? -10.642 -8.410 15.141 1.00 96.25 96 LEU A C 1
ATOM 768 O O . LEU A 1 96 ? -10.380 -8.450 13.939 1.00 96.25 96 LEU A O 1
ATOM 772 N N . LYS A 1 97 ? -10.931 -9.522 15.826 1.00 94.38 97 LYS A N 1
ATOM 773 C CA . LYS A 1 97 ? -10.922 -10.877 15.239 1.00 94.38 97 LYS A CA 1
ATOM 774 C C . LYS A 1 97 ? -12.214 -11.249 14.521 1.00 94.38 97 LYS A C 1
ATOM 776 O O . LYS A 1 97 ? -12.233 -12.206 13.751 1.00 94.38 97 LYS A O 1
ATOM 781 N N . THR A 1 98 ? -13.300 -10.530 14.783 1.00 97.12 98 THR A N 1
ATOM 782 C CA . THR A 1 98 ? -14.613 -10.771 14.176 1.00 97.12 98 THR A CA 1
ATOM 783 C C . THR A 1 98 ? -15.065 -9.573 13.354 1.00 97.12 98 THR A C 1
ATOM 785 O O . THR A 1 98 ? -14.703 -8.431 13.640 1.00 97.12 98 THR A O 1
ATOM 788 N N . TYR A 1 99 ? -15.926 -9.824 12.366 1.00 98.12 99 TYR A N 1
ATOM 789 C CA . TYR A 1 99 ? -16.498 -8.757 11.549 1.00 98.12 99 TYR A CA 1
ATOM 790 C C . TYR A 1 99 ? -17.280 -7.731 12.379 1.00 98.12 99 TYR A C 1
ATOM 792 O O . TYR A 1 99 ? -17.167 -6.537 12.129 1.00 98.12 99 TYR A O 1
ATOM 800 N N . GLN A 1 100 ? -18.019 -8.168 13.405 1.00 98.12 100 GLN A N 1
ATOM 801 C CA . GLN A 1 100 ? -18.769 -7.258 14.276 1.00 98.12 100 GLN A CA 1
ATOM 802 C C . GLN A 1 100 ? -17.841 -6.252 14.975 1.00 98.12 100 GLN A C 1
ATOM 804 O O . GLN A 1 100 ? -18.097 -5.050 14.935 1.00 98.12 100 GLN A O 1
ATOM 809 N N . GLN A 1 101 ? -16.726 -6.729 15.540 1.00 98.00 101 GLN A N 1
ATOM 810 C CA . GLN A 1 101 ? -15.711 -5.869 16.160 1.00 98.00 101 GLN A CA 1
ATOM 811 C C . GLN A 1 101 ? -15.098 -4.897 15.142 1.00 98.00 101 GLN A C 1
ATOM 813 O O . GLN A 1 101 ? -14.958 -3.708 15.427 1.00 98.00 101 GLN A O 1
ATOM 818 N N . ALA A 1 102 ? -14.773 -5.379 13.938 1.00 97.81 102 ALA A N 1
ATOM 819 C CA . ALA A 1 102 ? -14.238 -4.541 12.867 1.00 97.81 102 ALA A CA 1
ATOM 820 C C . ALA A 1 102 ? -15.243 -3.469 12.404 1.00 97.81 102 ALA A C 1
ATOM 822 O O . ALA A 1 102 ? -14.879 -2.304 12.265 1.00 97.81 102 ALA A O 1
ATOM 823 N N . SER A 1 103 ? -16.516 -3.826 12.228 1.00 98.25 103 SER A N 1
ATOM 824 C CA . SER A 1 103 ? -17.599 -2.912 11.838 1.00 98.25 103 SER A CA 1
ATOM 825 C C . SER A 1 103 ? -17.839 -1.816 12.884 1.00 98.25 103 SER A C 1
ATOM 827 O O . SER A 1 103 ? -17.997 -0.636 12.549 1.00 98.25 103 SER A O 1
ATOM 829 N N . GLU A 1 104 ? -17.823 -2.176 14.168 1.00 98.19 104 GLU A N 1
ATOM 830 C CA . GLU A 1 104 ? -17.900 -1.211 15.271 1.00 98.19 104 GLU A CA 1
ATOM 831 C C . GLU A 1 104 ? -16.688 -0.274 15.280 1.00 98.19 104 GLU A C 1
ATOM 833 O O . GLU A 1 104 ? -16.843 0.944 15.404 1.00 98.19 104 GLU A O 1
ATOM 838 N N . PHE A 1 105 ? -15.488 -0.815 15.067 1.00 98.38 105 PHE A N 1
ATOM 839 C CA . PHE A 1 105 ? -14.271 -0.023 14.940 1.00 98.38 105 PHE A CA 1
ATOM 840 C C . PHE A 1 105 ? -14.333 0.958 13.761 1.00 98.38 105 PHE A C 1
ATOM 842 O O . PHE A 1 105 ? -14.076 2.149 13.953 1.00 98.38 105 PHE A O 1
ATOM 849 N N . PHE A 1 106 ? -14.746 0.515 12.569 1.00 98.38 106 PHE A N 1
ATOM 850 C CA . PHE A 1 106 ? -14.929 1.398 11.412 1.00 98.38 106 PHE A CA 1
ATOM 851 C C . PHE A 1 106 ? -15.927 2.518 11.714 1.00 98.38 106 PHE A C 1
ATOM 853 O O . PHE A 1 106 ? -15.644 3.688 11.456 1.00 98.38 106 PHE A O 1
ATOM 860 N N . SER A 1 107 ? -17.047 2.187 12.362 1.00 97.94 107 SER A N 1
ATOM 861 C CA . SER A 1 107 ? -18.060 3.165 12.777 1.00 97.94 107 SER A CA 1
ATOM 862 C C . SER A 1 107 ? -17.511 4.247 13.715 1.00 97.94 107 SER A C 1
ATOM 864 O O . SER A 1 107 ? -18.018 5.372 13.719 1.00 97.94 107 SER A O 1
ATOM 866 N N . ILE A 1 108 ? -16.500 3.925 14.527 1.00 98.19 108 ILE A N 1
ATOM 867 C CA . ILE A 1 108 ? -15.812 4.878 15.406 1.00 98.19 108 ILE A CA 1
ATOM 868 C C . ILE A 1 108 ? -14.823 5.720 14.597 1.00 98.19 108 ILE A C 1
ATOM 870 O O . ILE A 1 108 ? -14.896 6.949 14.627 1.00 98.19 108 ILE A O 1
ATOM 874 N N . ILE A 1 109 ? -13.918 5.079 13.854 1.00 97.94 109 ILE A N 1
ATOM 875 C CA . ILE A 1 109 ? -12.835 5.770 13.144 1.00 97.94 109 ILE A CA 1
ATOM 876 C C . ILE A 1 109 ? -13.375 6.690 12.048 1.00 97.94 109 ILE A C 1
ATOM 878 O O . ILE A 1 109 ? -12.927 7.831 11.939 1.00 97.94 109 ILE A O 1
ATOM 882 N N . TYR A 1 110 ? -14.389 6.268 11.291 1.00 97.69 110 TYR A N 1
ATOM 883 C CA . TYR A 1 110 ? -14.970 7.087 10.222 1.00 97.69 110 TYR A CA 1
ATOM 884 C C . TYR A 1 110 ? -15.633 8.371 10.739 1.00 97.69 110 TYR A C 1
ATOM 886 O O . TYR A 1 110 ? -15.693 9.356 10.010 1.00 97.69 110 TYR A O 1
ATOM 894 N N . LYS A 1 111 ? -16.063 8.410 12.009 1.00 97.12 111 LYS A N 1
ATOM 895 C CA . LYS A 1 111 ? -16.565 9.638 12.658 1.00 97.12 111 LYS A CA 1
ATOM 896 C C . LYS A 1 111 ? -15.448 10.590 13.091 1.00 97.12 111 LYS A C 1
ATOM 898 O O . LYS A 1 111 ? -15.709 11.774 13.289 1.00 97.12 111 LYS A O 1
ATOM 903 N N . ILE A 1 112 ? -14.232 10.080 13.285 1.00 97.88 112 ILE A N 1
ATOM 904 C CA . ILE A 1 112 ? -13.058 10.870 13.680 1.00 97.88 112 ILE A CA 1
ATOM 905 C C . ILE A 1 112 ? -12.371 11.472 12.449 1.00 97.88 112 ILE A C 1
ATOM 907 O O . ILE A 1 112 ? -11.841 12.583 12.522 1.00 97.88 112 ILE A O 1
ATOM 911 N N . LEU A 1 113 ? -12.364 10.745 11.328 1.00 96.62 113 LEU A N 1
ATOM 912 C CA . LEU A 1 113 ? -11.682 11.164 10.108 1.00 96.62 113 LEU A CA 1
ATOM 913 C C . LEU A 1 113 ? -12.291 12.459 9.535 1.00 96.62 113 LEU A C 1
ATOM 915 O O . LEU A 1 113 ? -13.512 12.594 9.447 1.00 96.62 113 LEU A O 1
ATOM 919 N N . PRO A 1 114 ? -11.455 13.431 9.131 1.00 93.31 114 PRO A N 1
ATOM 920 C CA . PRO A 1 114 ? -11.935 14.733 8.694 1.00 93.31 114 PRO A CA 1
ATOM 921 C C . PRO A 1 114 ? -12.517 14.681 7.292 1.00 93.31 114 PRO A C 1
ATOM 923 O O . PRO A 1 114 ? -12.030 13.955 6.430 1.00 93.31 114 PRO A O 1
ATOM 926 N N . ASN A 1 115 ? -13.459 15.576 7.016 1.00 90.56 115 ASN A N 1
ATOM 927 C CA . ASN A 1 115 ? -13.779 15.931 5.643 1.00 90.56 115 ASN A CA 1
ATOM 928 C C . ASN A 1 115 ? -12.812 17.024 5.153 1.00 90.56 115 ASN A C 1
ATOM 930 O O . ASN A 1 115 ? -12.825 18.135 5.687 1.00 90.56 115 ASN A O 1
ATOM 934 N N . ILE A 1 116 ? -11.990 16.727 4.140 1.00 88.75 116 ILE A N 1
ATOM 935 C CA . ILE A 1 116 ? -11.049 17.685 3.530 1.00 88.75 116 ILE A CA 1
ATOM 936 C C . ILE A 1 116 ? -11.296 17.744 2.010 1.00 88.75 116 ILE A C 1
ATOM 938 O O . ILE A 1 116 ? -10.470 17.262 1.235 1.00 88.75 116 ILE A O 1
ATOM 942 N N . PRO A 1 117 ? -12.403 18.367 1.551 1.00 87.00 117 PRO A N 1
ATOM 943 C CA . PRO A 1 117 ? -12.800 18.330 0.139 1.00 87.00 117 PRO A CA 1
ATOM 944 C C . PRO A 1 117 ? -11.731 18.855 -0.823 1.00 87.00 117 PRO A C 1
ATOM 946 O O . PRO A 1 117 ? -11.629 18.402 -1.949 1.00 87.00 117 PRO A O 1
ATOM 949 N N . GLN A 1 118 ? -10.892 19.795 -0.376 1.00 87.12 118 GLN A N 1
ATOM 950 C CA . GLN A 1 118 ? -9.827 20.383 -1.199 1.00 87.12 118 GLN A CA 1
ATOM 951 C C . GLN A 1 118 ? -8.695 19.404 -1.550 1.00 87.12 118 GLN A C 1
ATOM 953 O O . GLN A 1 118 ? -7.867 19.725 -2.398 1.00 87.12 118 GLN A O 1
ATOM 958 N N . MET A 1 119 ? -8.603 18.268 -0.854 1.00 87.12 119 MET A N 1
ATOM 959 C CA . MET A 1 119 ? -7.586 17.239 -1.088 1.00 87.12 119 MET A CA 1
ATOM 960 C C . MET A 1 119 ? -8.188 15.914 -1.581 1.00 87.12 119 MET A C 1
ATOM 962 O O . MET A 1 119 ? -7.442 15.019 -1.965 1.00 87.12 119 MET A O 1
ATOM 966 N N . GLU A 1 120 ? -9.516 15.799 -1.569 1.00 88.44 120 GLU A N 1
ATOM 967 C CA . GLU A 1 120 ? -10.298 14.648 -2.026 1.00 88.44 120 GLU A CA 1
ATOM 968 C C . GLU A 1 120 ? -11.444 15.172 -2.901 1.00 88.44 120 GLU A C 1
ATOM 970 O O . GLU A 1 120 ? -12.606 15.140 -2.505 1.00 88.44 120 GLU A O 1
ATOM 975 N N . ASP A 1 121 ? -11.106 15.740 -4.061 1.00 86.94 121 ASP A N 1
ATOM 976 C CA . ASP A 1 121 ? -12.053 16.368 -4.995 1.00 86.94 121 ASP A CA 1
ATOM 977 C C . ASP A 1 121 ? -12.381 15.495 -6.217 1.00 86.94 121 ASP A C 1
ATOM 979 O O . ASP A 1 121 ? -13.153 15.907 -7.085 1.00 86.94 121 ASP A O 1
ATOM 983 N N . PHE A 1 122 ? -11.839 14.276 -6.274 1.00 85.69 122 PHE A N 1
ATOM 984 C CA . PHE A 1 122 ? -12.070 13.317 -7.349 1.00 85.69 122 PHE A CA 1
ATOM 985 C C . PHE A 1 122 ? -12.298 11.899 -6.811 1.00 85.69 122 PHE A C 1
ATOM 987 O O . PHE A 1 122 ? -11.915 11.570 -5.688 1.00 85.69 122 PHE A O 1
ATOM 994 N N . VAL A 1 123 ? -12.906 11.051 -7.640 1.00 86.75 123 VAL A N 1
ATOM 995 C CA . VAL A 1 123 ? -13.044 9.611 -7.393 1.00 86.75 123 VAL A CA 1
ATOM 996 C C . VAL A 1 123 ? -12.132 8.877 -8.375 1.00 86.75 123 VAL A C 1
ATOM 998 O O . VAL A 1 123 ? -12.277 9.087 -9.582 1.00 86.75 123 VAL A O 1
ATOM 1001 N N . PRO A 1 124 ? -11.162 8.074 -7.900 1.00 85.50 124 PRO A N 1
ATOM 1002 C CA . PRO A 1 124 ? -10.325 7.270 -8.783 1.00 85.50 124 PRO A CA 1
ATOM 1003 C C . PRO A 1 124 ? -11.145 6.280 -9.614 1.00 85.50 124 PRO A C 1
ATOM 1005 O O . PRO A 1 124 ? -12.204 5.823 -9.189 1.00 85.50 124 PRO A O 1
ATOM 1008 N N . GLU A 1 125 ? -10.615 5.906 -10.778 1.00 84.19 125 GLU A N 1
ATOM 1009 C CA . GLU A 1 125 ? -11.173 4.807 -11.566 1.00 84.19 125 GLU A CA 1
ATOM 1010 C C . GLU A 1 125 ? -11.182 3.518 -10.735 1.00 84.19 125 GLU A C 1
ATOM 1012 O O . GLU A 1 125 ? -10.177 3.156 -10.115 1.00 84.19 125 GLU A O 1
ATOM 1017 N N . GLN A 1 126 ? -12.327 2.836 -10.712 1.00 85.25 126 GLN A N 1
ATOM 1018 C CA . GLN A 1 126 ? -12.453 1.556 -10.030 1.00 85.25 126 GLN A CA 1
ATOM 1019 C C . GLN A 1 126 ? -11.720 0.481 -10.834 1.00 85.25 126 GLN A C 1
ATOM 1021 O O . GLN A 1 126 ? -12.114 0.148 -11.949 1.00 85.25 126 GLN A O 1
ATOM 1026 N N . ASP A 1 127 ? -10.662 -0.070 -10.249 1.00 87.00 127 ASP A N 1
ATOM 1027 C CA . ASP A 1 127 ? -9.917 -1.195 -10.802 1.00 87.00 127 ASP A CA 1
ATOM 1028 C C . ASP A 1 127 ? -9.539 -2.185 -9.691 1.00 87.00 127 ASP A C 1
ATOM 1030 O O . ASP A 1 127 ? -9.171 -1.823 -8.561 1.00 87.00 127 ASP A O 1
ATOM 1034 N N . TRP A 1 128 ? -9.667 -3.452 -10.066 1.00 91.06 128 TRP A N 1
ATOM 1035 C CA . TRP A 1 128 ? -9.324 -4.656 -9.331 1.00 91.06 128 TRP A CA 1
ATOM 1036 C C . TRP A 1 128 ? -8.477 -5.589 -10.216 1.00 91.06 128 TRP A C 1
ATOM 1038 O O . TRP A 1 128 ? -8.739 -6.790 -10.329 1.00 91.06 128 TRP A O 1
ATOM 1048 N N . GLY A 1 129 ? -7.461 -5.035 -10.886 1.00 90.81 129 GLY A N 1
ATOM 1049 C CA . GLY A 1 129 ? -6.536 -5.807 -11.716 1.00 90.81 129 GLY A CA 1
ATOM 1050 C C . GLY A 1 129 ? -7.031 -6.102 -13.131 1.00 90.81 129 GLY A C 1
ATOM 1051 O O . GLY A 1 129 ? -6.561 -7.064 -13.752 1.00 90.81 129 GLY A O 1
ATOM 1052 N N . GLN A 1 130 ? -7.969 -5.305 -13.654 1.00 90.38 130 GLN A N 1
ATOM 1053 C CA . GLN A 1 130 ? -8.308 -5.312 -15.078 1.00 90.38 130 GLN A CA 1
ATOM 1054 C C . GLN A 1 130 ? -7.118 -4.807 -15.893 1.00 90.38 130 GLN A C 1
ATOM 1056 O O . GLN A 1 130 ? -6.825 -5.350 -16.962 1.00 90.38 130 GLN A O 1
ATOM 1061 N N . ILE A 1 131 ? -6.398 -3.812 -15.367 1.00 91.50 131 ILE A N 1
ATOM 1062 C CA . ILE A 1 131 ? -5.141 -3.351 -15.947 1.00 91.50 131 ILE A CA 1
ATOM 1063 C C . ILE A 1 131 ? -4.013 -4.327 -15.602 1.00 91.50 131 ILE A C 1
ATOM 1065 O O . ILE A 1 131 ? -3.785 -4.699 -14.448 1.00 91.50 131 ILE A O 1
ATOM 1069 N N . LYS A 1 132 ? -3.277 -4.732 -16.638 1.00 94.88 132 LYS A N 1
ATOM 1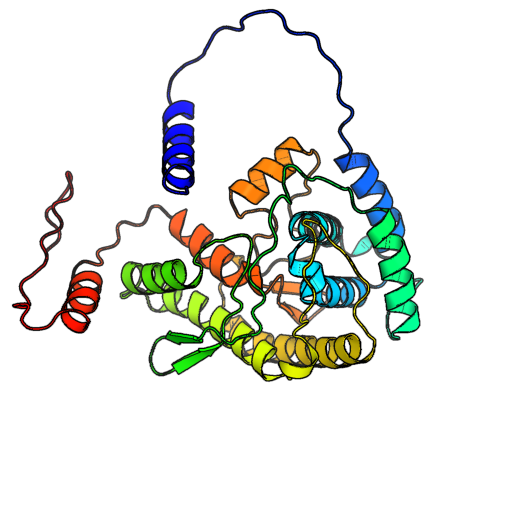070 C CA . LYS A 1 132 ? -2.140 -5.648 -16.540 1.00 94.88 132 LYS A CA 1
ATOM 1071 C C . LYS A 1 132 ? -0.917 -5.042 -17.192 1.00 94.88 132 LYS A C 1
ATOM 1073 O O . LYS A 1 132 ? -1.049 -4.382 -18.219 1.00 94.88 132 LYS A O 1
ATOM 1078 N N . ILE A 1 133 ? 0.257 -5.314 -16.635 1.00 94.94 133 ILE A N 1
ATOM 1079 C CA . ILE A 1 133 ? 1.532 -4.824 -17.151 1.00 94.94 133 ILE A CA 1
ATOM 1080 C C . ILE A 1 133 ? 2.481 -5.982 -17.477 1.00 94.94 133 ILE A C 1
ATOM 1082 O O . ILE A 1 133 ? 2.691 -6.850 -16.626 1.00 94.94 133 ILE A O 1
ATOM 1086 N N . PRO A 1 134 ? 3.057 -6.021 -18.692 1.00 94.88 134 PRO A N 1
ATOM 1087 C CA . PRO A 1 134 ? 4.169 -6.914 -18.978 1.00 94.88 134 PRO A CA 1
ATOM 1088 C C . PRO A 1 134 ? 5.430 -6.416 -18.261 1.00 94.88 134 PRO A C 1
ATOM 1090 O O . PRO A 1 134 ? 5.753 -5.226 -18.319 1.00 94.88 134 PRO A O 1
ATOM 1093 N N . TRP A 1 135 ? 6.139 -7.323 -17.595 1.00 95.81 135 TRP A N 1
ATOM 1094 C CA . TRP A 1 135 ? 7.390 -7.041 -16.894 1.00 95.81 135 TRP A CA 1
ATOM 1095 C C . TRP A 1 135 ? 8.304 -8.271 -16.920 1.00 95.81 135 TRP A C 1
ATOM 1097 O O . TRP A 1 135 ? 7.996 -9.302 -16.316 1.00 95.81 135 TRP A O 1
ATOM 1107 N N . GLY A 1 136 ? 9.427 -8.169 -17.637 1.00 89.94 136 GLY A N 1
ATOM 1108 C CA . GLY A 1 136 ? 10.229 -9.343 -17.991 1.00 89.94 136 GLY A CA 1
ATOM 1109 C C . GLY A 1 136 ? 9.393 -10.342 -18.797 1.00 89.94 136 GLY A C 1
ATOM 1110 O O . GLY A 1 136 ? 8.675 -9.943 -19.711 1.00 89.94 136 GLY A O 1
ATOM 1111 N N . ASP A 1 137 ? 9.438 -11.615 -18.407 1.00 92.06 137 ASP A N 1
ATOM 1112 C CA . ASP A 1 137 ? 8.668 -12.695 -19.044 1.00 92.06 137 ASP A CA 1
ATOM 1113 C C . ASP A 1 137 ? 7.251 -12.867 -18.464 1.00 92.06 137 ASP A C 1
ATOM 1115 O O . ASP A 1 137 ? 6.507 -13.760 -18.870 1.00 92.06 137 ASP A O 1
ATOM 1119 N N . ASN A 1 138 ? 6.864 -12.028 -17.497 1.00 96.56 138 ASN A N 1
ATOM 1120 C CA . ASN A 1 138 ? 5.600 -12.144 -16.777 1.00 96.56 138 ASN A CA 1
ATOM 1121 C C . ASN A 1 138 ? 4.621 -11.030 -17.155 1.00 96.56 138 ASN A C 1
ATOM 1123 O O . ASN A 1 138 ? 4.996 -9.952 -17.618 1.00 96.56 138 ASN A O 1
ATOM 1127 N N . ILE A 1 139 ? 3.339 -11.283 -16.900 1.00 97.12 139 ILE A N 1
ATOM 1128 C CA . ILE A 1 139 ? 2.274 -10.285 -16.998 1.00 97.12 139 ILE A CA 1
ATOM 1129 C C . ILE A 1 139 ? 1.586 -10.220 -15.640 1.00 97.12 139 ILE A C 1
ATOM 1131 O O . ILE A 1 139 ? 0.950 -11.187 -15.225 1.00 97.12 139 ILE A O 1
ATOM 1135 N N . TYR A 1 140 ? 1.689 -9.076 -14.972 1.00 97.50 140 TYR A N 1
ATOM 1136 C CA . TYR A 1 140 ? 1.145 -8.876 -13.632 1.00 97.50 140 TYR A CA 1
ATOM 1137 C C . TYR A 1 140 ? -0.131 -8.041 -13.676 1.00 97.50 140 TYR A C 1
ATOM 1139 O O . TYR A 1 140 ? -0.199 -7.048 -14.405 1.00 97.50 140 TYR A O 1
ATOM 1147 N N . ARG A 1 141 ? -1.134 -8.408 -12.872 1.00 95.81 141 ARG A N 1
ATOM 1148 C CA . ARG A 1 141 ? -2.233 -7.498 -12.526 1.00 95.81 141 ARG A CA 1
ATOM 1149 C C . ARG A 1 141 ? -1.700 -6.409 -11.605 1.00 95.81 141 ARG A C 1
ATOM 1151 O O . ARG A 1 141 ? -0.951 -6.699 -10.674 1.00 95.81 141 ARG A O 1
ATOM 1158 N N . ILE A 1 142 ? -2.114 -5.172 -11.844 1.00 94.25 142 ILE A N 1
ATOM 1159 C CA . ILE A 1 142 ? -1.751 -4.041 -10.990 1.00 94.25 142 ILE A CA 1
ATOM 1160 C C . ILE A 1 142 ? -2.997 -3.380 -10.442 1.00 94.25 142 ILE A C 1
ATOM 1162 O O . ILE A 1 142 ? -4.048 -3.417 -11.070 1.00 94.25 142 ILE A O 1
ATOM 1166 N N . PHE A 1 143 ? -2.858 -2.728 -9.294 1.00 90.81 143 PHE A N 1
ATOM 1167 C CA . PHE A 1 143 ? -3.880 -1.792 -8.854 1.00 90.81 143 PHE A CA 1
ATOM 1168 C C . PHE A 1 143 ? -3.781 -0.510 -9.675 1.00 90.81 143 PHE A C 1
ATOM 1170 O O . PHE A 1 143 ? -2.808 0.241 -9.552 1.00 90.81 143 PHE A O 1
ATOM 1177 N N . TYR A 1 144 ? -4.802 -0.245 -10.481 1.00 83.81 144 TYR A N 1
ATOM 1178 C CA . TYR A 1 144 ? -4.990 1.032 -11.156 1.00 83.81 144 TYR A CA 1
ATOM 1179 C C . TYR A 1 144 ? -5.968 1.922 -10.369 1.00 83.81 144 TYR A C 1
ATOM 1181 O O . TYR A 1 144 ? -6.725 1.441 -9.529 1.00 83.81 144 TYR A O 1
ATOM 1189 N N . GLY A 1 145 ? -5.906 3.241 -10.565 1.00 72.19 145 GLY A N 1
ATOM 1190 C CA . GLY A 1 145 ? -6.697 4.191 -9.771 1.00 72.19 145 GLY A CA 1
ATOM 1191 C C . GLY A 1 145 ? -6.128 4.400 -8.362 1.00 72.19 145 GLY A C 1
ATOM 1192 O O . GLY A 1 145 ? -6.592 3.821 -7.378 1.00 72.19 145 GLY A O 1
ATOM 1193 N N . SER A 1 146 ? -5.099 5.244 -8.263 1.00 68.25 146 SER A N 1
ATOM 1194 C CA . SER A 1 146 ? -4.534 5.731 -6.998 1.00 68.25 146 SER A CA 1
ATOM 1195 C C . SER A 1 146 ? -4.368 7.254 -7.038 1.00 68.25 146 SER A C 1
ATOM 1197 O O . SER A 1 146 ? -4.834 7.914 -7.966 1.00 68.25 146 SER A O 1
ATOM 1199 N N . SER A 1 147 ? -3.684 7.834 -6.048 1.00 65.69 147 SER A N 1
ATOM 1200 C CA . SER A 1 147 ? -3.287 9.249 -6.072 1.00 65.69 147 SER A CA 1
ATOM 1201 C C . SER A 1 147 ? -2.325 9.595 -7.219 1.00 65.69 147 SER A C 1
ATOM 1203 O O . SER A 1 147 ? -2.130 10.774 -7.520 1.00 65.69 147 SER A O 1
ATOM 1205 N N . VAL A 1 148 ? -1.728 8.591 -7.872 1.00 71.88 148 VAL A N 1
ATOM 1206 C CA . VAL A 1 148 ? -0.879 8.767 -9.052 1.00 71.88 148 VAL A CA 1
ATOM 1207 C C . VAL A 1 148 ? -1.673 8.432 -10.307 1.00 71.88 148 VAL A C 1
ATOM 1209 O O . VAL A 1 148 ? -1.886 7.268 -10.648 1.00 71.88 148 VAL A O 1
ATOM 1212 N N . GLU A 1 149 ? -2.068 9.474 -11.036 1.00 70.88 149 GLU A N 1
ATOM 1213 C CA . GLU A 1 149 ? -2.623 9.321 -12.380 1.00 70.88 149 GLU A CA 1
ATOM 1214 C C . GLU A 1 149 ? -1.633 8.563 -13.281 1.00 70.88 149 GLU A C 1
ATOM 1216 O O . GLU A 1 149 ? -0.440 8.866 -13.278 1.00 70.88 149 GLU A O 1
ATOM 1221 N N . ARG A 1 150 ? -2.122 7.631 -14.112 1.00 82.62 150 ARG A N 1
ATOM 1222 C CA . ARG A 1 150 ? -1.319 6.916 -15.129 1.00 82.62 150 ARG A CA 1
ATOM 1223 C C . ARG A 1 150 ? -0.148 6.108 -14.564 1.00 82.62 150 ARG A C 1
ATOM 1225 O O . ARG A 1 150 ? 0.930 6.068 -15.155 1.00 82.62 150 ARG A O 1
ATOM 1232 N N . LEU A 1 151 ? -0.352 5.440 -13.430 1.00 88.31 151 LEU A N 1
ATOM 1233 C CA . LEU A 1 151 ? 0.672 4.598 -12.802 1.00 88.31 151 LEU A CA 1
ATOM 1234 C C . LEU A 1 151 ? 1.327 3.610 -13.788 1.00 88.31 151 LEU A C 1
ATOM 1236 O O . LEU A 1 151 ? 2.542 3.434 -13.748 1.00 88.31 151 LEU A O 1
ATOM 1240 N N . TYR A 1 152 ? 0.548 3.043 -14.715 1.00 91.88 152 TYR A N 1
ATOM 1241 C CA . TYR A 1 152 ? 1.042 2.174 -15.789 1.00 91.88 152 TYR A CA 1
ATOM 1242 C C . TYR A 1 152 ? 2.199 2.804 -16.582 1.00 91.88 152 TYR A C 1
ATOM 1244 O O . TYR A 1 152 ? 3.266 2.203 -16.716 1.00 91.88 152 TYR A O 1
ATOM 1252 N N . ASP A 1 153 ? 2.017 4.041 -17.052 1.00 92.25 153 ASP A N 1
ATOM 1253 C CA . ASP A 1 153 ? 3.021 4.766 -17.836 1.00 92.25 153 ASP A CA 1
ATOM 1254 C C . ASP A 1 153 ? 4.285 5.016 -17.009 1.00 92.25 153 ASP A C 1
ATOM 1256 O O . ASP A 1 153 ? 5.400 4.942 -17.526 1.00 92.25 153 ASP A O 1
ATOM 1260 N N . TYR A 1 154 ? 4.128 5.298 -15.713 1.00 93.25 154 TYR A N 1
ATOM 1261 C CA . TYR A 1 154 ? 5.265 5.519 -14.827 1.00 93.25 154 TYR A CA 1
ATOM 1262 C C . TYR A 1 154 ? 6.050 4.241 -14.537 1.00 93.25 154 TYR A C 1
ATOM 1264 O O . TYR A 1 154 ? 7.276 4.308 -14.476 1.00 93.25 154 TYR A O 1
ATOM 1272 N N . ILE A 1 155 ? 5.386 3.090 -14.402 1.00 95.69 155 ILE A N 1
ATOM 1273 C CA . ILE A 1 155 ? 6.072 1.799 -14.258 1.00 95.69 155 ILE A CA 1
ATOM 1274 C C . ILE A 1 155 ? 6.825 1.462 -15.552 1.00 95.69 155 ILE A C 1
ATOM 1276 O O . ILE A 1 155 ? 7.997 1.096 -15.494 1.00 95.69 155 ILE A O 1
ATOM 1280 N N . GLN A 1 156 ? 6.213 1.672 -16.722 1.00 94.38 156 GLN A N 1
ATOM 1281 C CA . GLN A 1 156 ? 6.891 1.486 -18.011 1.00 94.38 156 GLN A CA 1
ATOM 1282 C C . GLN A 1 156 ? 8.114 2.404 -18.152 1.00 94.38 156 GLN A C 1
ATOM 1284 O O . GLN A 1 156 ? 9.216 1.949 -18.457 1.00 94.38 156 GLN A O 1
ATOM 1289 N N . ALA A 1 157 ? 7.958 3.696 -17.850 1.00 94.56 157 ALA A N 1
ATOM 1290 C CA . ALA A 1 157 ? 9.063 4.651 -17.874 1.00 94.56 157 ALA A CA 1
ATOM 1291 C C . ALA A 1 157 ? 10.171 4.293 -16.870 1.00 94.56 157 ALA A C 1
ATOM 1293 O O . ALA A 1 157 ? 11.347 4.527 -17.145 1.00 94.56 157 ALA A O 1
ATOM 1294 N N . PHE A 1 158 ? 9.812 3.722 -15.717 1.00 96.00 158 PHE A N 1
ATOM 1295 C CA . PHE A 1 158 ? 10.768 3.207 -14.742 1.00 96.00 158 PHE A CA 1
ATOM 1296 C C . PHE A 1 158 ? 11.565 2.029 -15.316 1.00 96.00 158 PHE A C 1
ATOM 1298 O O . PHE A 1 158 ? 12.791 2.042 -15.233 1.00 96.00 158 PHE A O 1
ATOM 1305 N N . GLY A 1 159 ? 10.898 1.065 -15.958 1.00 96.31 159 GLY A N 1
ATOM 1306 C CA . GLY A 1 159 ? 11.551 -0.065 -16.627 1.00 96.31 159 GLY A CA 1
ATOM 1307 C C . GLY A 1 159 ? 12.549 0.375 -17.697 1.00 96.31 159 GLY A C 1
ATOM 1308 O O . GLY A 1 159 ? 13.686 -0.083 -17.698 1.00 96.31 159 GLY A O 1
ATOM 1309 N N . ILE A 1 160 ? 12.165 1.340 -18.538 1.00 94.38 160 ILE A N 1
ATOM 1310 C CA . ILE A 1 160 ? 13.050 1.914 -19.565 1.00 94.38 160 ILE A CA 1
ATOM 1311 C C . ILE A 1 160 ? 14.240 2.629 -18.920 1.00 94.38 160 ILE A C 1
ATOM 1313 O O . ILE A 1 160 ? 15.388 2.398 -19.290 1.00 94.38 160 ILE A O 1
ATOM 1317 N N . ARG A 1 161 ? 13.980 3.501 -17.936 1.00 94.62 161 ARG A N 1
ATOM 1318 C CA . ARG A 1 161 ? 15.027 4.307 -17.297 1.00 94.62 161 ARG A CA 1
ATOM 1319 C C . ARG A 1 161 ? 16.075 3.446 -16.607 1.00 94.62 161 ARG A C 1
ATOM 1321 O O . ARG A 1 161 ? 17.235 3.822 -16.620 1.00 94.62 161 ARG A O 1
ATOM 1328 N N . TYR A 1 162 ? 15.670 2.358 -15.960 1.00 95.94 162 TYR A N 1
ATOM 1329 C CA . TYR A 1 162 ? 16.553 1.525 -15.145 1.00 95.94 162 TYR A CA 1
ATOM 1330 C C . TYR A 1 162 ? 16.862 0.172 -15.802 1.00 95.94 162 TYR A C 1
ATOM 1332 O O . TYR A 1 162 ? 17.246 -0.754 -15.093 1.00 95.94 162 TYR A O 1
ATOM 1340 N N . ALA A 1 163 ? 16.720 0.055 -17.129 1.00 93.56 163 ALA A N 1
ATOM 1341 C CA . ALA A 1 163 ? 16.871 -1.199 -17.876 1.00 93.56 163 ALA A CA 1
ATOM 1342 C C . ALA A 1 163 ? 18.187 -1.946 -17.570 1.00 93.56 163 ALA A C 1
ATOM 1344 O O . ALA A 1 163 ? 18.197 -3.168 -17.449 1.00 93.56 163 ALA A O 1
ATOM 1345 N N . GLU A 1 164 ? 19.280 -1.210 -17.359 1.00 91.94 164 GLU A N 1
ATOM 1346 C CA . GLU A 1 164 ? 20.608 -1.765 -17.057 1.00 91.94 164 GLU A CA 1
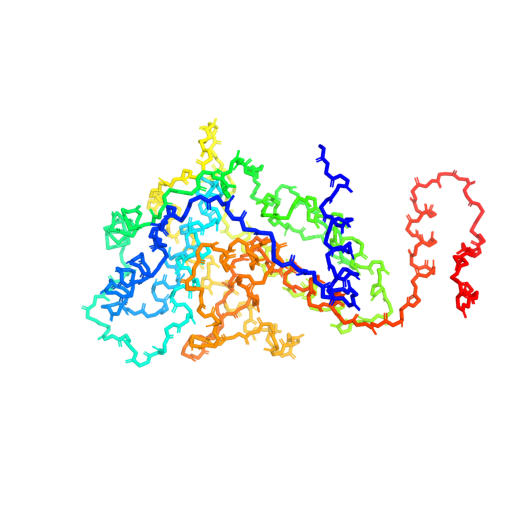ATOM 1347 C C . GLU A 1 164 ? 20.876 -1.997 -15.559 1.00 91.94 164 GLU A C 1
ATOM 1349 O O . GLU A 1 164 ? 21.987 -2.350 -15.161 1.00 91.94 164 GLU A O 1
ATOM 1354 N N . TYR A 1 165 ? 19.874 -1.810 -14.695 1.00 95.19 165 TYR A N 1
ATOM 1355 C CA . TYR A 1 165 ? 20.018 -1.905 -13.240 1.00 95.19 165 TYR A CA 1
ATOM 1356 C C . TYR A 1 165 ? 19.116 -3.006 -12.660 1.00 95.19 165 TYR A C 1
ATOM 1358 O O . TYR A 1 165 ? 18.094 -2.700 -12.036 1.00 95.19 165 TYR A O 1
ATOM 1366 N N . PRO A 1 166 ? 19.504 -4.296 -12.769 1.00 94.62 166 PRO A N 1
ATOM 1367 C CA . PRO A 1 166 ? 18.679 -5.426 -12.336 1.00 94.62 166 PRO A CA 1
ATOM 1368 C C . PRO A 1 166 ? 18.197 -5.339 -10.886 1.00 94.62 166 PRO A C 1
ATOM 1370 O O . PRO A 1 166 ? 17.061 -5.693 -10.596 1.00 94.62 166 PRO A O 1
ATOM 1373 N N . ILE A 1 167 ? 19.026 -4.826 -9.970 1.00 95.06 167 ILE A N 1
ATOM 1374 C CA . ILE A 1 167 ? 18.661 -4.677 -8.550 1.00 95.06 167 ILE A CA 1
ATOM 1375 C C . ILE A 1 167 ? 17.503 -3.683 -8.376 1.00 95.06 167 ILE A C 1
ATOM 1377 O O . ILE A 1 167 ? 16.591 -3.940 -7.591 1.00 95.06 167 ILE A O 1
ATOM 1381 N N . ILE A 1 168 ? 17.519 -2.579 -9.133 1.00 96.75 168 ILE A N 1
ATOM 1382 C CA . ILE A 1 168 ? 16.480 -1.539 -9.106 1.00 96.75 168 ILE A CA 1
ATOM 1383 C C . ILE A 1 168 ? 15.196 -2.068 -9.748 1.00 96.75 168 ILE A C 1
ATOM 1385 O O . ILE A 1 168 ? 14.115 -1.936 -9.173 1.00 96.75 168 ILE A O 1
ATOM 1389 N N . LEU A 1 169 ? 15.315 -2.727 -10.905 1.00 97.25 169 LEU A N 1
ATOM 1390 C CA . LEU A 1 169 ? 14.183 -3.377 -11.569 1.00 97.25 169 LEU A CA 1
ATOM 1391 C C . LEU A 1 169 ? 13.544 -4.444 -10.678 1.00 97.25 169 LEU A C 1
ATOM 1393 O O . LEU A 1 169 ? 12.319 -4.562 -10.648 1.00 97.25 169 LEU A O 1
ATOM 1397 N N . LYS A 1 170 ? 14.353 -5.169 -9.898 1.00 97.50 170 LYS A N 1
ATOM 1398 C CA . LYS A 1 170 ? 13.857 -6.183 -8.969 1.00 97.50 170 LYS A CA 1
ATOM 1399 C C . LYS A 1 170 ? 12.979 -5.596 -7.864 1.00 97.50 170 LYS A C 1
ATOM 1401 O O . LYS A 1 170 ? 12.039 -6.257 -7.436 1.00 97.50 170 LYS A O 1
ATOM 1406 N N . GLN A 1 171 ? 13.217 -4.351 -7.441 1.00 98.19 171 GLN A N 1
ATOM 1407 C CA . GLN A 1 171 ? 12.346 -3.698 -6.457 1.00 98.19 171 GLN A CA 1
ATOM 1408 C C . GLN A 1 171 ? 10.939 -3.459 -7.011 1.00 98.19 171 GLN A C 1
ATOM 1410 O O . GLN A 1 171 ? 9.958 -3.664 -6.300 1.00 98.19 171 GLN A O 1
ATOM 1415 N N . MET A 1 172 ? 10.835 -3.065 -8.285 1.00 98.12 172 MET A N 1
ATOM 1416 C CA . MET A 1 172 ? 9.540 -2.934 -8.954 1.00 98.12 172 MET A CA 1
ATOM 1417 C C . MET A 1 172 ? 8.889 -4.305 -9.170 1.00 98.12 172 MET A C 1
ATOM 1419 O O . MET A 1 172 ? 7.718 -4.470 -8.849 1.00 98.12 172 MET A O 1
ATOM 1423 N N . ASP A 1 173 ? 9.650 -5.303 -9.627 1.00 98.00 173 ASP A N 1
ATOM 1424 C CA . ASP A 1 173 ? 9.160 -6.680 -9.803 1.00 98.00 173 ASP A CA 1
ATOM 1425 C C . ASP A 1 173 ? 8.555 -7.247 -8.506 1.00 98.00 173 ASP A C 1
ATOM 1427 O O . ASP A 1 173 ? 7.447 -7.772 -8.524 1.00 98.00 173 ASP A O 1
ATOM 1431 N N . ASN A 1 174 ? 9.212 -7.056 -7.355 1.00 97.75 174 ASN A N 1
ATOM 1432 C CA . ASN A 1 174 ? 8.676 -7.494 -6.061 1.00 97.75 174 ASN A CA 1
ATOM 1433 C C . ASN A 1 174 ? 7.319 -6.845 -5.741 1.00 97.75 174 ASN A C 1
ATOM 1435 O O . ASN A 1 174 ? 6.419 -7.520 -5.243 1.00 97.75 174 ASN A O 1
ATOM 1439 N N . VAL A 1 175 ? 7.146 -5.553 -6.043 1.00 97.38 175 VAL A N 1
ATOM 1440 C CA . VAL A 1 175 ? 5.857 -4.862 -5.875 1.00 97.38 175 VAL A CA 1
ATOM 1441 C C . VAL A 1 175 ? 4.791 -5.447 -6.800 1.00 97.38 175 VAL A C 1
ATOM 1443 O O . VAL A 1 175 ? 3.668 -5.684 -6.354 1.00 97.38 175 VAL A O 1
ATOM 1446 N N . LEU A 1 176 ? 5.131 -5.702 -8.065 1.00 97.69 176 LEU A N 1
ATOM 1447 C CA . LEU A 1 176 ? 4.203 -6.270 -9.045 1.00 97.69 176 LEU A CA 1
ATOM 1448 C C . LEU A 1 176 ? 3.761 -7.686 -8.653 1.00 97.69 176 LEU A C 1
ATOM 1450 O O . LEU A 1 176 ? 2.572 -7.991 -8.727 1.00 97.69 176 LEU A O 1
ATOM 1454 N N . ILE A 1 177 ? 4.681 -8.513 -8.145 1.00 97.69 177 ILE A N 1
ATOM 1455 C CA . ILE A 1 177 ? 4.370 -9.846 -7.608 1.00 97.69 177 ILE A CA 1
ATOM 1456 C C . ILE A 1 177 ? 3.374 -9.745 -6.445 1.00 97.69 177 ILE A C 1
ATOM 1458 O O . ILE A 1 177 ? 2.404 -10.501 -6.400 1.00 97.69 177 ILE A O 1
ATOM 1462 N N . LEU A 1 178 ? 3.583 -8.814 -5.506 1.00 97.62 178 LEU A N 1
ATOM 1463 C CA . LEU A 1 178 ? 2.693 -8.643 -4.352 1.00 97.62 178 LEU A CA 1
ATOM 1464 C C . LEU A 1 178 ? 1.297 -8.170 -4.765 1.00 97.62 178 LEU A C 1
ATOM 1466 O O . LEU A 1 178 ? 0.304 -8.696 -4.261 1.00 97.62 178 LEU A O 1
ATOM 1470 N N . GLN A 1 179 ? 1.213 -7.204 -5.684 1.00 96.62 179 GLN A N 1
ATOM 1471 C CA . GLN A 1 179 ? -0.069 -6.739 -6.212 1.00 96.62 179 GLN A CA 1
ATOM 1472 C C . GLN A 1 179 ? -0.812 -7.859 -6.944 1.00 96.62 179 GLN A C 1
ATOM 1474 O O . GLN A 1 179 ? -1.980 -8.098 -6.639 1.00 96.62 179 GLN A O 1
ATOM 1479 N N . ASP A 1 180 ? -0.148 -8.576 -7.854 1.00 97.12 180 ASP A N 1
ATOM 1480 C CA . ASP A 1 180 ? -0.786 -9.651 -8.618 1.00 97.12 180 ASP A CA 1
ATOM 1481 C C . ASP A 1 180 ? -1.243 -10.796 -7.711 1.00 97.12 180 ASP A C 1
ATOM 1483 O O . ASP A 1 180 ? -2.366 -11.286 -7.858 1.00 97.12 180 ASP A O 1
ATOM 1487 N N . LYS A 1 181 ? -0.426 -11.177 -6.720 1.00 96.50 181 LYS A N 1
ATOM 1488 C CA . LYS A 1 181 ? -0.788 -12.189 -5.720 1.00 96.50 181 LYS A CA 1
ATOM 1489 C C . LYS A 1 181 ? -2.053 -11.794 -4.963 1.00 96.50 181 LYS A C 1
ATOM 1491 O O . LYS A 1 181 ? -2.969 -12.613 -4.848 1.00 96.50 181 LYS A O 1
ATOM 1496 N N . PHE A 1 182 ? -2.118 -10.557 -4.475 1.00 96.94 182 PHE A N 1
ATOM 1497 C CA . PHE A 1 182 ? -3.277 -10.065 -3.739 1.00 96.94 182 PHE A CA 1
ATOM 1498 C C . PHE A 1 182 ? -4.528 -10.004 -4.627 1.00 96.94 182 PHE A C 1
ATOM 1500 O O . PHE A 1 182 ? -5.560 -10.579 -4.286 1.00 96.94 182 PHE A O 1
ATOM 1507 N N . LEU A 1 183 ? -4.423 -9.376 -5.802 1.00 95.31 183 LEU A N 1
ATOM 1508 C CA . LEU A 1 183 ? -5.529 -9.219 -6.753 1.00 95.31 183 LEU A CA 1
ATOM 1509 C C . LEU A 1 183 ? -6.068 -10.563 -7.249 1.00 95.31 183 LEU A C 1
ATOM 1511 O O . LEU A 1 183 ? -7.270 -10.716 -7.436 1.00 95.31 183 LEU A O 1
ATOM 1515 N N . SER A 1 184 ? -5.197 -11.558 -7.416 1.00 94.44 184 SER A N 1
ATOM 1516 C CA . SER A 1 184 ? -5.594 -12.918 -7.801 1.00 94.44 184 SER A CA 1
ATOM 1517 C C . SER A 1 184 ? -6.344 -13.673 -6.705 1.00 94.44 184 SER A C 1
ATOM 1519 O O . SER A 1 184 ? -6.963 -14.694 -6.997 1.00 94.44 184 SER A O 1
ATOM 1521 N N . SER A 1 185 ? -6.258 -13.219 -5.453 1.00 93.88 185 SER A N 1
ATOM 1522 C CA . SER A 1 185 ? -6.818 -13.928 -4.298 1.00 93.88 185 SER A CA 1
ATOM 1523 C C . SER A 1 185 ? -8.281 -13.573 -4.025 1.00 93.88 185 SER A C 1
ATOM 1525 O O . SER A 1 185 ? -8.947 -14.292 -3.285 1.00 93.88 185 SER A O 1
ATOM 1527 N N . ILE A 1 186 ? -8.796 -12.488 -4.614 1.00 92.50 186 ILE A N 1
ATOM 1528 C CA . ILE A 1 186 ? -10.176 -12.029 -4.421 1.00 92.50 186 ILE A CA 1
ATOM 1529 C C . ILE A 1 186 ? -10.860 -11.911 -5.777 1.00 92.50 186 ILE A C 1
ATOM 1531 O O . ILE A 1 186 ? -10.348 -11.264 -6.689 1.00 92.50 186 ILE A O 1
ATOM 1535 N N . ASN A 1 187 ? -12.035 -12.522 -5.897 1.00 84.12 187 ASN A N 1
ATOM 1536 C CA . ASN A 1 187 ? -12.839 -12.466 -7.107 1.00 84.12 187 ASN A CA 1
ATOM 1537 C C . ASN A 1 187 ? -13.296 -11.017 -7.396 1.00 84.12 187 ASN A C 1
ATOM 1539 O O . ASN A 1 187 ? -13.988 -10.437 -6.561 1.00 84.12 187 ASN A O 1
ATOM 1543 N N . PRO A 1 188 ? -12.974 -10.439 -8.571 1.00 76.81 188 PRO A N 1
ATOM 1544 C CA . PRO A 1 188 ? -13.361 -9.069 -8.916 1.00 76.81 188 PRO A CA 1
ATOM 1545 C C . PRO A 1 188 ? -14.878 -8.829 -8.943 1.00 76.81 188 PRO A C 1
ATOM 1547 O O . PRO A 1 188 ? -15.333 -7.715 -8.706 1.00 76.81 188 PRO A O 1
ATOM 1550 N N . VAL A 1 189 ? -15.678 -9.860 -9.243 1.00 70.19 189 VAL A N 1
ATOM 1551 C CA . VAL A 1 189 ? -17.148 -9.731 -9.303 1.00 70.19 189 VAL A CA 1
ATOM 1552 C C . VAL A 1 189 ? -17.731 -9.399 -7.930 1.00 70.19 189 VAL A C 1
ATOM 1554 O O . VAL A 1 189 ? -18.717 -8.678 -7.840 1.00 70.19 189 VAL A O 1
ATOM 1557 N N . ASP A 1 190 ? -17.084 -9.868 -6.864 1.00 69.88 190 ASP A N 1
ATOM 1558 C CA . ASP A 1 190 ? -17.522 -9.637 -5.488 1.00 69.88 190 ASP A CA 1
ATOM 1559 C C . ASP A 1 190 ? -17.031 -8.283 -4.935 1.00 69.88 190 ASP A C 1
ATOM 1561 O O . ASP A 1 190 ? -17.315 -7.948 -3.783 1.00 69.88 190 ASP A O 1
ATOM 1565 N N . THR A 1 191 ? -16.271 -7.510 -5.726 1.00 70.88 191 THR A N 1
ATOM 1566 C CA . THR A 1 191 ? -15.676 -6.232 -5.303 1.00 70.88 191 THR A CA 1
ATOM 1567 C C . THR A 1 191 ? -16.219 -5.032 -6.066 1.00 70.88 191 THR A C 1
ATOM 1569 O O . THR A 1 191 ? -16.435 -3.986 -5.455 1.00 70.88 191 THR A O 1
ATOM 1572 N N . LEU A 1 192 ? -16.427 -5.156 -7.380 1.00 73.12 192 LEU A N 1
ATOM 1573 C CA . LEU A 1 192 ? -16.879 -4.055 -8.231 1.00 73.12 192 LEU A CA 1
ATOM 1574 C C . LEU A 1 192 ? -18.307 -3.630 -7.880 1.00 73.12 192 LEU A C 1
ATOM 1576 O O . LEU A 1 192 ? -19.215 -4.454 -7.794 1.00 73.12 192 LEU A O 1
ATOM 1580 N N . SER A 1 193 ? -18.506 -2.322 -7.746 1.00 69.75 193 SER A N 1
ATOM 1581 C CA . SER A 1 193 ? -19.822 -1.729 -7.548 1.00 69.75 193 SER A CA 1
ATOM 1582 C C . SER A 1 193 ? -20.213 -0.921 -8.778 1.00 69.75 193 SER A C 1
ATOM 1584 O O . SER A 1 193 ? -19.421 -0.134 -9.292 1.00 69.75 193 SER A O 1
ATOM 1586 N N . GLU A 1 194 ? -21.458 -1.071 -9.224 1.00 70.81 194 GLU A N 1
ATOM 1587 C CA . GLU A 1 194 ? -22.044 -0.208 -10.261 1.00 70.81 194 GLU A CA 1
ATOM 1588 C C . GLU A 1 194 ? -22.411 1.188 -9.723 1.00 70.81 194 GLU A C 1
ATOM 1590 O O . GLU A 1 194 ? -22.875 2.044 -10.474 1.00 70.81 194 GLU A O 1
ATOM 1595 N N . GLN A 1 195 ? -22.233 1.435 -8.421 1.00 74.50 195 GLN A N 1
ATOM 1596 C CA . GLN A 1 195 ? -22.576 2.710 -7.799 1.00 74.50 195 GLN A CA 1
ATOM 1597 C C . GLN A 1 195 ? -21.541 3.797 -8.111 1.00 74.50 195 GLN A C 1
ATOM 1599 O O . GLN A 1 195 ? -20.329 3.580 -8.055 1.00 74.50 195 GLN A O 1
ATOM 1604 N N . GLU A 1 196 ? -22.037 5.006 -8.373 1.00 77.62 196 GLU A N 1
ATOM 1605 C CA . GLU A 1 196 ? -21.216 6.212 -8.395 1.00 77.62 196 GLU A CA 1
ATOM 1606 C C . GLU A 1 196 ? -20.973 6.708 -6.965 1.00 77.62 196 GLU A C 1
ATOM 1608 O O . GLU A 1 196 ? -21.911 6.935 -6.198 1.00 77.62 196 GLU A O 1
ATOM 1613 N N . PHE A 1 197 ? -19.704 6.909 -6.611 1.00 83.69 197 PHE A N 1
ATOM 1614 C CA . PHE A 1 197 ? -19.313 7.427 -5.302 1.00 83.69 197 PHE A CA 1
ATOM 1615 C C . PHE A 1 197 ? -19.084 8.935 -5.345 1.00 83.69 197 PHE A C 1
ATOM 1617 O O . PHE A 1 197 ? -18.714 9.503 -6.372 1.00 83.69 197 PHE A O 1
ATOM 1624 N N . SER A 1 198 ? -19.260 9.599 -4.204 1.00 88.50 198 SER A N 1
ATOM 1625 C CA . SER A 1 198 ? -18.824 10.985 -4.032 1.00 88.50 198 SER A CA 1
ATOM 1626 C C . SER A 1 198 ? -17.346 11.041 -3.620 1.00 88.50 198 SER A C 1
ATOM 1628 O O . SER A 1 198 ? -16.895 10.157 -2.890 1.00 88.50 198 SER A O 1
ATOM 1630 N N . PRO A 1 199 ? -16.594 12.094 -3.981 1.00 89.62 199 PRO A N 1
ATOM 1631 C CA . PRO A 1 199 ? -15.250 12.301 -3.451 1.00 89.62 199 PRO A CA 1
ATOM 1632 C C . PRO A 1 199 ? -15.225 12.277 -1.916 1.00 89.62 199 PRO A C 1
ATOM 1634 O O . PRO A 1 199 ? -16.105 12.832 -1.251 1.00 89.62 199 PRO A O 1
ATOM 1637 N N . GLY A 1 200 ? -14.229 11.600 -1.349 1.00 90.62 200 GLY A N 1
ATOM 1638 C CA . GLY A 1 200 ? -14.083 11.420 0.090 1.00 90.62 200 GLY A CA 1
ATOM 1639 C C . GLY A 1 200 ? -15.090 10.456 0.729 1.00 90.62 200 GLY A C 1
ATOM 1640 O O . GLY A 1 200 ? -15.202 10.471 1.958 1.00 90.62 200 GLY A O 1
ATOM 1641 N N . HIS A 1 201 ? -15.823 9.651 -0.042 1.00 92.56 201 HIS A N 1
ATOM 1642 C CA . HIS A 1 201 ? -16.774 8.683 0.501 1.00 92.56 201 HIS A CA 1
ATOM 1643 C C . HIS A 1 201 ? -16.072 7.592 1.329 1.00 92.56 201 HIS A C 1
ATOM 1645 O O . HIS A 1 201 ? -14.963 7.151 1.021 1.00 92.56 201 HIS A O 1
ATOM 1651 N N . LEU A 1 202 ? -16.734 7.197 2.415 1.00 94.06 202 LEU A N 1
ATOM 1652 C CA . LEU A 1 202 ? -16.340 6.098 3.283 1.00 94.06 202 LEU A CA 1
ATOM 1653 C C . LEU A 1 202 ? -17.576 5.275 3.611 1.00 94.06 202 LEU A C 1
ATOM 1655 O O . LEU A 1 202 ? -18.568 5.816 4.107 1.00 94.06 202 LEU A O 1
ATOM 1659 N N . GLU A 1 203 ? -17.466 3.973 3.429 1.00 94.69 203 GLU A N 1
ATOM 1660 C CA . GLU A 1 203 ? -18.440 3.007 3.896 1.00 94.69 203 GLU A CA 1
ATOM 1661 C C . GLU A 1 203 ? -17.762 1.765 4.468 1.00 94.69 203 GLU A C 1
ATOM 1663 O O . GLU A 1 203 ? -16.589 1.469 4.221 1.00 94.69 203 GLU A O 1
ATOM 1668 N N . ILE A 1 204 ? -18.514 1.071 5.318 1.00 97.06 204 ILE A N 1
ATOM 1669 C CA . ILE A 1 204 ? -18.045 -0.126 6.001 1.00 97.06 204 ILE A CA 1
ATOM 1670 C C . ILE A 1 204 ? -18.046 -1.273 4.986 1.00 97.06 204 ILE A C 1
ATOM 1672 O O . ILE A 1 204 ? -19.111 -1.571 4.442 1.00 97.06 204 ILE A O 1
ATOM 1676 N N . PRO A 1 205 ? -16.898 -1.933 4.741 1.00 95.25 205 PRO A N 1
ATOM 1677 C CA . PRO A 1 205 ? -16.849 -3.055 3.815 1.00 95.25 205 PRO A CA 1
ATOM 1678 C C . PRO A 1 205 ? -17.758 -4.194 4.298 1.00 95.25 205 PRO A C 1
ATOM 1680 O O . PRO A 1 205 ? -17.795 -4.448 5.503 1.00 95.25 205 PRO A O 1
ATOM 1683 N N . PRO A 1 206 ? -18.453 -4.918 3.405 1.00 94.88 206 PRO A N 1
ATOM 1684 C CA . PRO A 1 206 ? -19.327 -6.016 3.800 1.00 94.88 206 PRO A CA 1
ATOM 1685 C C . PRO A 1 206 ? -18.534 -7.190 4.393 1.00 94.88 206 PRO A C 1
ATOM 1687 O O . PRO A 1 206 ? -17.359 -7.395 4.083 1.00 94.88 206 PRO A O 1
ATOM 1690 N N . GLU A 1 207 ? -19.194 -8.023 5.204 1.00 96.06 207 GLU A N 1
ATOM 1691 C CA . GLU A 1 207 ? -18.556 -9.164 5.883 1.00 96.06 207 GLU A CA 1
ATOM 1692 C C . GLU A 1 207 ? -17.873 -10.138 4.914 1.00 96.06 207 GLU A C 1
ATOM 1694 O O . GLU A 1 207 ? -16.793 -10.657 5.204 1.00 96.06 207 GLU A O 1
ATOM 1699 N N . THR A 1 208 ? -18.484 -10.372 3.751 1.00 94.31 208 THR A N 1
ATOM 1700 C CA . THR A 1 208 ? -17.935 -11.236 2.699 1.00 94.31 208 THR A CA 1
ATOM 1701 C C . THR A 1 208 ? -16.592 -10.713 2.194 1.00 94.31 208 THR A C 1
ATOM 1703 O O . THR A 1 208 ? -15.619 -11.469 2.161 1.00 94.31 208 THR A O 1
ATOM 1706 N N . PHE A 1 209 ? -16.510 -9.415 1.885 1.00 94.62 209 PHE A N 1
ATOM 1707 C CA . PHE A 1 209 ? -15.264 -8.770 1.480 1.00 94.62 209 PHE A CA 1
ATOM 1708 C C . PHE A 1 209 ? -14.243 -8.765 2.617 1.00 94.62 209 PHE A C 1
ATOM 1710 O O . PHE A 1 209 ? -13.086 -9.108 2.393 1.00 94.62 209 PHE A O 1
ATOM 1717 N N . TRP A 1 210 ? -14.660 -8.436 3.843 1.00 96.19 210 TRP A N 1
ATOM 1718 C CA . TRP A 1 210 ? -13.764 -8.399 5.001 1.00 96.19 210 TRP A CA 1
ATOM 1719 C C . TRP A 1 210 ? -13.065 -9.747 5.227 1.00 96.19 210 TRP A C 1
ATOM 1721 O O . TRP A 1 210 ? -11.841 -9.782 5.351 1.00 96.19 210 TRP A O 1
ATOM 1731 N N . LYS A 1 211 ? -13.810 -10.863 5.189 1.00 95.19 211 LYS A N 1
ATOM 1732 C CA . LYS A 1 211 ? -13.243 -12.218 5.339 1.00 95.19 211 LYS A CA 1
ATOM 1733 C C . LYS A 1 211 ? -12.280 -12.568 4.205 1.00 95.19 211 LYS A C 1
ATOM 1735 O O . LYS A 1 211 ? -11.170 -13.031 4.468 1.00 95.19 211 LYS A O 1
ATOM 1740 N N . ALA A 1 212 ? -12.683 -12.331 2.955 1.00 95.56 212 ALA A N 1
ATOM 1741 C CA . ALA A 1 212 ? -11.843 -12.616 1.791 1.00 95.56 212 ALA A CA 1
ATOM 1742 C C . ALA A 1 212 ? -10.552 -11.780 1.806 1.00 95.56 212 ALA A C 1
ATOM 1744 O O . ALA A 1 212 ? -9.459 -12.301 1.584 1.00 95.56 212 ALA A O 1
ATOM 1745 N N . CYS A 1 213 ? -10.666 -10.494 2.139 1.00 96.12 213 CYS A N 1
ATOM 1746 C CA . CYS A 1 213 ? -9.545 -9.567 2.200 1.00 96.12 213 CYS A CA 1
ATOM 1747 C C . CYS A 1 213 ? -8.592 -9.885 3.353 1.00 96.12 213 CYS A C 1
ATOM 1749 O O . CYS A 1 213 ? -7.379 -9.817 3.166 1.00 96.12 213 CYS A O 1
ATOM 1751 N N . GLN A 1 214 ? -9.100 -10.282 4.521 1.00 95.81 214 GLN A N 1
ATOM 1752 C CA . GLN A 1 214 ? -8.259 -10.706 5.641 1.00 95.81 214 GLN A CA 1
ATOM 1753 C C . GLN A 1 214 ? -7.390 -11.918 5.268 1.00 95.81 214 GLN A C 1
ATOM 1755 O O . GLN A 1 214 ? -6.183 -11.919 5.536 1.00 95.81 214 GLN A O 1
ATOM 1760 N N . GLN A 1 215 ? -7.978 -12.918 4.604 1.00 95.00 215 GLN A N 1
ATOM 1761 C CA . GLN A 1 215 ? -7.241 -14.088 4.126 1.00 95.00 215 GLN A CA 1
ATOM 1762 C C . GLN A 1 215 ? -6.199 -13.693 3.069 1.00 95.00 215 GLN A C 1
ATOM 1764 O O . GLN A 1 215 ? -5.020 -14.008 3.222 1.00 95.00 215 GLN A O 1
ATOM 1769 N N . ALA A 1 216 ? -6.597 -12.915 2.057 1.00 96.94 216 ALA A N 1
ATOM 1770 C CA . ALA A 1 216 ? -5.701 -12.459 0.994 1.00 96.94 216 ALA A CA 1
ATOM 1771 C C . ALA A 1 216 ? -4.521 -11.618 1.518 1.00 96.94 216 ALA A C 1
ATOM 1773 O O . ALA A 1 216 ? -3.389 -11.781 1.056 1.00 96.94 216 ALA A O 1
ATOM 1774 N N . LEU A 1 217 ? -4.751 -10.742 2.504 1.00 96.81 217 LEU A N 1
ATOM 1775 C CA . LEU A 1 217 ? -3.693 -9.965 3.161 1.00 96.81 217 LEU A CA 1
ATOM 1776 C C . LEU A 1 217 ? -2.704 -10.871 3.899 1.00 96.81 217 LEU A C 1
ATOM 1778 O O . LEU A 1 217 ? -1.494 -10.659 3.810 1.00 96.81 217 LEU A O 1
ATOM 1782 N N . THR A 1 218 ? -3.209 -11.894 4.589 1.00 93.94 218 THR A N 1
ATOM 1783 C CA . THR A 1 218 ? -2.379 -12.869 5.309 1.00 93.94 218 THR A CA 1
ATOM 1784 C C . THR A 1 218 ? -1.519 -13.676 4.337 1.00 93.94 218 THR A C 1
ATOM 1786 O O . THR A 1 218 ? -0.303 -13.763 4.513 1.00 93.94 218 THR A O 1
ATOM 1789 N N . ASP A 1 219 ? -2.110 -14.186 3.258 1.00 95.12 219 ASP A N 1
ATOM 1790 C CA . ASP A 1 219 ? -1.387 -14.947 2.234 1.00 95.12 219 ASP A CA 1
ATOM 1791 C C . ASP A 1 219 ? -0.351 -14.087 1.503 1.00 95.12 219 ASP A C 1
ATOM 1793 O O . ASP A 1 219 ? 0.751 -14.545 1.187 1.00 95.12 219 ASP A O 1
ATOM 1797 N N . THR A 1 220 ? -0.671 -12.814 1.262 1.00 96.44 220 THR A N 1
ATOM 1798 C CA . THR A 1 220 ? 0.264 -11.876 0.629 1.00 96.44 220 THR A CA 1
ATOM 1799 C C . THR A 1 220 ? 1.398 -11.482 1.574 1.00 96.44 220 THR A C 1
ATOM 1801 O O . THR A 1 220 ? 2.528 -11.323 1.121 1.00 96.44 220 THR A O 1
ATOM 1804 N N . SER A 1 221 ? 1.150 -11.387 2.885 1.00 96.00 221 SER A N 1
ATOM 1805 C CA . SER A 1 221 ? 2.210 -11.208 3.888 1.00 96.00 221 SER A CA 1
ATOM 1806 C C . SER A 1 221 ? 3.203 -12.377 3.861 1.00 96.00 221 SER A C 1
ATOM 1808 O O . SER A 1 221 ? 4.408 -12.146 3.791 1.00 96.00 221 SER A O 1
ATOM 1810 N N . HIS A 1 222 ? 2.719 -13.620 3.774 1.00 94.62 222 HIS A N 1
ATOM 1811 C CA . HIS A 1 222 ? 3.584 -14.794 3.603 1.00 94.62 222 HIS A CA 1
ATOM 1812 C C . HIS A 1 222 ? 4.365 -14.785 2.284 1.00 94.62 222 HIS A C 1
ATOM 1814 O O . HIS A 1 222 ? 5.543 -15.141 2.256 1.00 94.62 222 HIS A O 1
ATOM 1820 N N . ALA A 1 223 ? 3.747 -14.345 1.185 1.00 94.38 223 ALA A N 1
ATOM 1821 C CA . ALA A 1 223 ? 4.466 -14.151 -0.074 1.00 94.38 223 ALA A CA 1
ATOM 1822 C C . ALA A 1 223 ? 5.556 -13.071 0.060 1.00 94.38 223 ALA A C 1
ATOM 1824 O O . ALA A 1 223 ? 6.656 -13.227 -0.466 1.00 94.38 223 ALA A O 1
ATOM 1825 N N . PHE A 1 224 ? 5.291 -12.001 0.812 1.00 96.06 224 PHE A N 1
ATOM 1826 C CA . PHE A 1 224 ? 6.265 -10.938 1.038 1.00 96.06 224 PHE A CA 1
ATOM 1827 C C . PHE A 1 224 ? 7.481 -11.424 1.840 1.00 96.06 224 PHE A C 1
ATOM 1829 O O . PHE A 1 224 ? 8.615 -11.068 1.522 1.00 96.06 224 PHE A O 1
ATOM 1836 N N . GLU A 1 225 ? 7.291 -12.312 2.815 1.00 93.25 225 GLU A N 1
ATOM 1837 C CA . GLU A 1 225 ? 8.401 -12.932 3.553 1.00 93.25 225 GLU A CA 1
ATOM 1838 C C . GLU A 1 225 ? 9.392 -13.653 2.621 1.00 93.25 225 GLU A C 1
ATOM 1840 O O . GLU A 1 225 ? 10.598 -13.616 2.857 1.00 93.25 225 GLU A O 1
ATOM 1845 N N . GLN A 1 226 ? 8.919 -14.237 1.515 1.00 93.50 226 GLN A N 1
ATOM 1846 C CA . GLN A 1 226 ? 9.774 -14.902 0.521 1.00 93.50 226 GLN A CA 1
ATOM 1847 C C . GLN A 1 226 ? 10.571 -13.911 -0.343 1.00 93.50 226 GLN A C 1
ATOM 1849 O O . GLN A 1 226 ? 11.651 -14.238 -0.834 1.00 93.50 226 GLN A O 1
ATOM 1854 N N . LEU A 1 227 ? 10.060 -12.689 -0.514 1.00 94.94 227 LEU A N 1
ATOM 1855 C CA . LEU A 1 227 ? 10.688 -11.624 -1.304 1.00 94.94 227 LEU A CA 1
ATOM 1856 C C . LEU A 1 227 ? 11.576 -10.702 -0.456 1.00 94.94 227 LEU A C 1
ATOM 1858 O O . LEU A 1 227 ? 12.302 -9.863 -0.999 1.00 94.94 227 LEU A O 1
ATOM 1862 N N . ILE A 1 228 ? 11.536 -10.834 0.873 1.00 93.50 228 ILE A N 1
ATOM 1863 C CA . ILE A 1 228 ? 12.164 -9.881 1.794 1.00 93.50 228 ILE A CA 1
ATOM 1864 C C . ILE A 1 228 ? 13.679 -9.784 1.599 1.00 93.50 228 ILE A C 1
ATOM 1866 O O . ILE A 1 228 ? 14.240 -8.695 1.661 1.00 93.50 228 ILE A O 1
ATOM 1870 N N . SER A 1 229 ? 14.346 -10.901 1.296 1.00 93.44 229 SER A N 1
ATOM 1871 C CA . SER A 1 229 ? 15.796 -10.937 1.073 1.00 93.44 229 SER A CA 1
ATOM 1872 C C . SER A 1 229 ? 16.221 -10.233 -0.218 1.00 93.44 229 SER A C 1
ATOM 1874 O O . SER A 1 229 ? 17.394 -9.908 -0.379 1.00 93.44 229 SER A O 1
ATOM 1876 N N . GLN A 1 230 ? 15.277 -10.011 -1.134 1.00 94.88 230 GLN A N 1
ATOM 1877 C CA . GLN A 1 230 ? 15.472 -9.337 -2.420 1.00 94.88 230 GLN A CA 1
ATOM 1878 C C . GLN A 1 230 ? 14.933 -7.899 -2.399 1.00 94.88 230 GLN A C 1
ATOM 1880 O O . GLN A 1 230 ? 15.079 -7.171 -3.381 1.00 94.88 230 GLN A O 1
ATOM 1885 N N . THR A 1 231 ? 14.304 -7.489 -1.296 1.00 96.69 231 THR A N 1
ATOM 1886 C CA . THR A 1 231 ? 13.721 -6.160 -1.116 1.00 96.69 231 THR A CA 1
ATOM 1887 C C . THR A 1 231 ? 14.671 -5.285 -0.308 1.00 96.69 231 THR A C 1
ATOM 1889 O O . THR A 1 231 ? 15.137 -5.668 0.767 1.00 96.69 231 THR A O 1
ATOM 1892 N N . GLU A 1 232 ? 14.969 -4.085 -0.802 1.00 96.69 232 GLU A N 1
ATOM 1893 C CA . GLU A 1 232 ? 15.808 -3.149 -0.061 1.00 96.69 232 GLU A CA 1
ATOM 1894 C C . GLU A 1 232 ? 15.132 -2.737 1.254 1.00 96.69 232 GLU A C 1
ATOM 1896 O O . GLU A 1 232 ? 13.970 -2.327 1.290 1.00 96.69 232 GLU A O 1
ATOM 1901 N N . LYS A 1 233 ? 15.898 -2.772 2.353 1.00 95.44 233 LYS A N 1
ATOM 1902 C CA . LYS A 1 233 ? 15.395 -2.481 3.707 1.00 95.44 233 LYS A CA 1
ATOM 1903 C C . LYS A 1 233 ? 14.743 -1.104 3.840 1.00 95.44 233 LYS A C 1
ATOM 1905 O O . LYS A 1 233 ? 13.909 -0.925 4.711 1.00 95.44 233 LYS A O 1
ATOM 1910 N N . ILE A 1 234 ? 15.100 -0.136 2.994 1.00 95.19 234 ILE A N 1
ATOM 1911 C CA . ILE A 1 234 ? 14.517 1.212 3.030 1.00 95.19 234 ILE A CA 1
ATOM 1912 C C . ILE A 1 234 ? 13.015 1.231 2.710 1.00 95.19 234 ILE A C 1
ATOM 1914 O O . ILE A 1 234 ? 12.322 2.169 3.104 1.00 95.19 234 ILE A O 1
ATOM 1918 N N . PHE A 1 235 ? 12.510 0.202 2.024 1.00 97.12 235 PHE A N 1
ATOM 1919 C CA . PHE A 1 235 ? 11.096 0.067 1.679 1.00 97.12 235 PHE A CA 1
ATOM 1920 C C . PHE A 1 235 ? 10.273 -0.653 2.750 1.00 97.12 235 PHE A C 1
ATOM 1922 O O . PHE A 1 235 ? 9.052 -0.735 2.616 1.00 97.12 235 PHE A O 1
ATOM 1929 N N . ILE A 1 236 ? 10.915 -1.144 3.813 1.00 97.12 236 ILE A N 1
ATOM 1930 C CA . ILE A 1 236 ? 10.266 -1.832 4.926 1.00 97.12 236 ILE A CA 1
ATOM 1931 C C . ILE A 1 236 ? 10.528 -1.026 6.191 1.00 97.12 236 ILE A C 1
ATOM 1933 O O . ILE A 1 236 ? 11.676 -0.816 6.575 1.00 97.12 236 ILE A O 1
ATOM 1937 N N . LYS A 1 237 ? 9.462 -0.576 6.845 1.00 96.50 237 LYS A N 1
ATOM 1938 C CA . LYS A 1 237 ? 9.556 0.239 8.062 1.00 96.50 237 LYS A CA 1
ATOM 1939 C C . LYS A 1 237 ? 8.890 -0.432 9.245 1.00 96.50 237 LYS A C 1
ATOM 1941 O O . LYS A 1 237 ? 8.067 -1.322 9.070 1.00 96.50 237 LYS A O 1
ATOM 1946 N N . LYS A 1 238 ? 9.215 0.005 10.452 1.00 96.00 238 LYS A N 1
ATOM 1947 C CA . LYS A 1 238 ? 8.507 -0.388 11.678 1.00 96.00 238 LYS A CA 1
ATOM 1948 C C . LYS A 1 238 ? 7.527 0.696 12.113 1.00 96.00 238 LYS A C 1
ATOM 1950 O O . LYS A 1 238 ? 7.670 1.865 11.747 1.00 96.00 238 LYS A O 1
ATOM 1955 N N . SER A 1 239 ? 6.547 0.313 12.929 1.00 94.12 239 SER A N 1
ATOM 1956 C CA . SER A 1 239 ? 5.749 1.300 13.663 1.00 94.12 239 SER A CA 1
ATOM 1957 C C . SER A 1 239 ? 6.667 2.169 14.529 1.00 94.12 239 SER A C 1
ATOM 1959 O O . SER A 1 239 ? 7.630 1.668 15.107 1.00 94.12 239 SER A O 1
ATOM 1961 N N . GLY A 1 240 ? 6.403 3.471 14.570 1.00 94.44 240 GLY A N 1
ATOM 1962 C CA . GLY A 1 240 ? 7.239 4.484 15.216 1.00 94.44 240 GLY A CA 1
ATOM 1963 C C . GLY A 1 240 ? 8.295 5.112 14.295 1.00 94.44 240 GLY A C 1
ATOM 1964 O O . GLY A 1 240 ? 8.783 6.201 14.587 1.00 94.44 240 GLY A O 1
ATOM 1965 N N . GLU A 1 241 ? 8.618 4.502 13.147 1.00 94.94 241 GLU A N 1
ATOM 1966 C CA . GLU A 1 241 ? 9.600 5.052 12.191 1.00 94.94 241 GLU A CA 1
ATOM 1967 C C . GLU A 1 241 ? 8.980 6.021 11.167 1.00 94.94 241 GLU A C 1
ATOM 1969 O O . GLU A 1 241 ? 9.688 6.668 10.383 1.00 94.94 241 GLU A O 1
ATOM 1974 N N . PHE A 1 242 ? 7.650 6.126 11.132 1.00 94.69 242 PHE A N 1
ATOM 1975 C CA . PHE A 1 242 ? 6.951 7.045 10.241 1.00 94.69 242 PHE A CA 1
ATOM 1976 C C . PHE A 1 242 ? 6.937 8.447 10.838 1.00 94.69 242 PHE A C 1
ATOM 1978 O O . PHE A 1 242 ? 6.559 8.652 11.993 1.00 94.69 242 PHE A O 1
ATOM 1985 N N . LYS A 1 243 ? 7.305 9.441 10.024 1.00 93.56 243 LYS A N 1
ATOM 1986 C CA . LYS A 1 243 ? 7.236 10.840 10.434 1.00 93.56 243 LYS A CA 1
ATOM 1987 C C . LYS A 1 243 ? 5.772 11.232 10.638 1.00 93.56 243 LYS A C 1
ATOM 1989 O O . LYS A 1 243 ? 4.986 11.199 9.692 1.00 93.56 243 LYS A O 1
ATOM 1994 N N . SER A 1 244 ? 5.456 11.647 11.859 1.00 93.56 244 SER A N 1
ATOM 1995 C CA . SER A 1 244 ? 4.133 12.153 12.202 1.00 93.56 244 SER A CA 1
ATOM 1996 C C . SER A 1 244 ? 3.822 13.435 11.440 1.00 93.56 244 SER A C 1
ATOM 1998 O O . SER A 1 244 ? 4.615 14.379 11.462 1.00 93.56 244 SER A O 1
ATOM 2000 N N . ILE A 1 245 ? 2.634 13.488 10.852 1.00 93.94 245 ILE A N 1
ATOM 2001 C CA . ILE A 1 245 ? 2.074 14.681 10.221 1.00 93.94 245 ILE A CA 1
ATOM 2002 C C . ILE A 1 245 ? 1.297 15.471 11.276 1.00 93.94 245 ILE A C 1
ATOM 2004 O O . ILE A 1 245 ? 0.368 14.945 11.884 1.00 93.94 245 ILE A O 1
ATOM 2008 N N . ASN A 1 246 ? 1.675 16.730 11.514 1.00 93.12 246 ASN A N 1
ATOM 2009 C CA . ASN A 1 246 ? 1.116 17.522 12.623 1.00 93.12 246 ASN A CA 1
ATOM 2010 C C . ASN A 1 246 ? 0.301 18.741 12.171 1.00 93.12 246 ASN A C 1
ATOM 2012 O O . ASN A 1 246 ? -0.160 19.511 13.007 1.00 93.12 246 ASN A O 1
ATOM 2016 N N . SER A 1 247 ? 0.149 18.949 10.863 1.00 94.69 247 SER A N 1
ATOM 2017 C CA . SER A 1 247 ? -0.622 20.070 10.319 1.00 94.69 247 SER A CA 1
ATOM 2018 C C . SER A 1 247 ? -1.232 19.740 8.963 1.00 94.69 247 SER A C 1
ATOM 2020 O O . SER A 1 247 ? -0.712 18.896 8.228 1.00 94.69 247 SER A O 1
ATOM 2022 N N . LEU A 1 248 ? -2.292 20.455 8.589 1.00 92.69 248 LEU A N 1
ATOM 2023 C CA . LEU A 1 248 ? -2.926 20.327 7.274 1.00 92.69 248 LEU A CA 1
ATOM 2024 C C . LEU A 1 248 ? -1.966 20.719 6.138 1.00 92.69 248 LEU A C 1
ATOM 2026 O O . LEU A 1 248 ? -1.954 20.103 5.074 1.00 92.69 248 LEU A O 1
ATOM 2030 N N . SER A 1 249 ? -1.120 21.724 6.378 1.00 92.88 249 SER A N 1
ATOM 2031 C CA . SER A 1 249 ? -0.081 22.145 5.430 1.00 92.88 249 SER A CA 1
ATOM 2032 C C . SER A 1 249 ? 0.963 21.048 5.215 1.00 92.88 249 SER A C 1
ATOM 2034 O O . SER A 1 249 ? 1.334 20.754 4.078 1.00 92.88 249 SER A O 1
ATOM 2036 N N . GLU A 1 250 ? 1.420 20.404 6.293 1.00 94.19 250 GLU A N 1
ATOM 2037 C CA . GLU A 1 250 ? 2.344 19.273 6.199 1.00 94.19 250 GLU A CA 1
ATOM 2038 C C . GLU A 1 250 ? 1.703 18.097 5.463 1.00 94.19 250 GLU A C 1
ATOM 2040 O O . GLU A 1 250 ? 2.321 17.595 4.527 1.00 94.19 250 GLU A O 1
ATOM 2045 N N . LEU A 1 251 ? 0.458 17.737 5.804 1.00 93.44 251 LEU A N 1
ATOM 2046 C CA . LEU A 1 251 ? -0.311 16.688 5.127 1.00 93.44 251 LEU A CA 1
ATOM 2047 C C . LEU A 1 251 ? -0.384 16.935 3.617 1.00 93.44 251 LEU A C 1
ATOM 2049 O O . LEU A 1 251 ? -0.057 16.057 2.819 1.00 93.44 251 LEU A O 1
ATOM 2053 N N . SER A 1 252 ? -0.764 18.153 3.225 1.00 91.44 252 SER A N 1
ATOM 2054 C CA . SER A 1 252 ? -0.838 18.553 1.821 1.00 91.44 252 SER A CA 1
ATOM 2055 C C . SER A 1 252 ? 0.509 18.409 1.119 1.00 91.44 252 SER A C 1
ATOM 2057 O O . SER A 1 252 ? 0.578 17.815 0.044 1.00 91.44 252 SER A O 1
ATOM 2059 N N . ASN A 1 253 ? 1.595 18.886 1.733 1.00 91.06 253 ASN A N 1
ATOM 2060 C CA . ASN A 1 253 ? 2.923 18.797 1.133 1.00 91.06 253 ASN A CA 1
ATOM 2061 C C . ASN A 1 253 ? 3.378 17.342 0.959 1.00 91.06 253 ASN A C 1
ATOM 2063 O O . ASN A 1 253 ? 3.823 16.988 -0.129 1.00 91.06 253 ASN A O 1
ATOM 2067 N N . VAL A 1 254 ? 3.236 16.490 1.980 1.00 90.50 254 VAL A N 1
ATOM 2068 C CA . VAL A 1 254 ? 3.713 15.098 1.892 1.00 90.50 254 VAL A CA 1
ATOM 2069 C C . VAL A 1 254 ? 2.889 14.257 0.920 1.00 90.50 254 VAL A C 1
ATOM 2071 O O . VAL A 1 254 ? 3.458 13.409 0.237 1.00 90.50 254 VAL A O 1
ATOM 2074 N N . ILE A 1 255 ? 1.583 14.512 0.791 1.00 88.19 255 ILE A N 1
ATOM 2075 C CA . ILE A 1 255 ? 0.743 13.863 -0.227 1.00 88.19 255 ILE A CA 1
ATOM 2076 C C . ILE A 1 255 ? 1.158 14.331 -1.620 1.00 88.19 255 ILE A C 1
ATOM 2078 O O . ILE A 1 255 ? 1.424 13.508 -2.493 1.00 88.19 255 ILE A O 1
ATOM 2082 N N . MET A 1 256 ? 1.320 15.643 -1.809 1.00 83.69 256 MET A N 1
ATOM 2083 C CA . MET A 1 256 ? 1.777 16.214 -3.078 1.00 83.69 256 MET A CA 1
ATOM 2084 C C . MET A 1 256 ? 3.194 15.794 -3.462 1.00 83.69 256 MET A C 1
ATOM 2086 O O . MET A 1 256 ? 3.556 15.960 -4.624 1.00 83.69 256 MET A O 1
ATOM 2090 N N . GLU A 1 257 ? 4.004 15.302 -2.526 1.00 83.25 257 GLU A N 1
ATOM 2091 C CA . GLU A 1 257 ? 5.348 14.760 -2.753 1.00 83.25 257 GLU A CA 1
ATOM 2092 C C . GLU A 1 257 ? 5.371 13.227 -2.868 1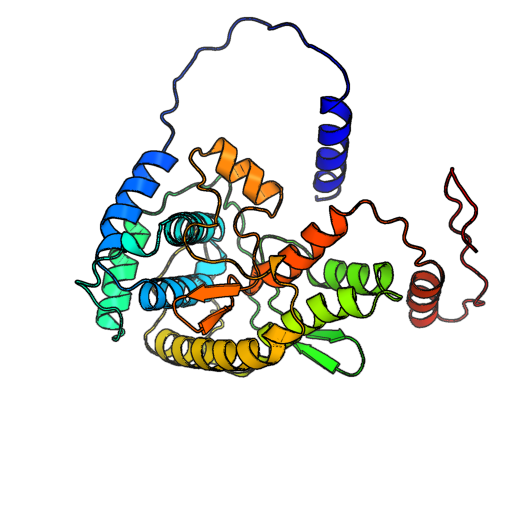.00 83.25 257 GLU A C 1
ATOM 2094 O O . GLU A 1 257 ? 6.401 12.682 -3.250 1.00 83.25 257 GLU A O 1
ATOM 2099 N N . GLY A 1 258 ? 4.261 12.534 -2.588 1.00 80.50 258 GLY A N 1
ATOM 2100 C CA . GLY A 1 258 ? 4.209 11.067 -2.574 1.00 80.50 258 GLY A CA 1
ATOM 2101 C C . GLY A 1 258 ? 4.942 10.432 -1.384 1.00 80.50 258 GLY A C 1
ATOM 2102 O O . GLY A 1 258 ? 5.342 9.275 -1.450 1.00 80.50 258 GLY A O 1
ATOM 2103 N N . LEU A 1 259 ? 5.143 11.182 -0.296 1.00 84.38 259 LEU A N 1
ATOM 2104 C CA . LEU A 1 259 ? 5.982 10.800 0.849 1.00 84.38 259 LEU A CA 1
ATOM 2105 C C . LEU A 1 259 ? 5.193 10.533 2.138 1.00 84.38 259 LEU A C 1
ATOM 2107 O O . LEU A 1 259 ? 5.796 10.374 3.198 1.00 84.38 259 LEU A O 1
ATOM 2111 N N . ALA A 1 260 ? 3.860 10.502 2.076 1.00 85.19 260 ALA A N 1
ATOM 2112 C CA . ALA A 1 260 ? 3.021 10.339 3.264 1.00 85.19 260 ALA A CA 1
ATOM 2113 C C . ALA A 1 260 ? 3.122 8.930 3.885 1.00 85.19 260 ALA A C 1
ATOM 2115 O O . ALA A 1 260 ? 3.192 8.794 5.107 1.00 85.19 260 ALA A O 1
ATOM 2116 N N . LEU A 1 261 ? 3.203 7.897 3.037 1.00 92.12 261 LEU A N 1
ATOM 2117 C CA . LEU A 1 261 ? 3.427 6.495 3.406 1.00 92.12 261 LEU A CA 1
ATOM 2118 C C . LEU A 1 261 ? 4.626 5.940 2.612 1.00 92.12 261 LEU A C 1
ATOM 2120 O O . LEU A 1 261 ? 4.443 5.229 1.626 1.00 92.12 261 LEU A O 1
ATOM 2124 N N . PRO A 1 262 ? 5.870 6.304 2.978 1.00 93.19 262 PRO A N 1
ATOM 2125 C CA . PRO A 1 262 ? 7.061 6.029 2.175 1.00 93.19 262 PRO A CA 1
ATOM 2126 C C . PRO A 1 262 ? 7.642 4.638 2.486 1.00 93.19 262 PRO A C 1
ATOM 2128 O O . PRO A 1 262 ? 8.793 4.522 2.910 1.00 93.19 262 PRO A O 1
ATOM 2131 N N . ALA A 1 263 ? 6.821 3.599 2.350 1.00 96.12 263 ALA A N 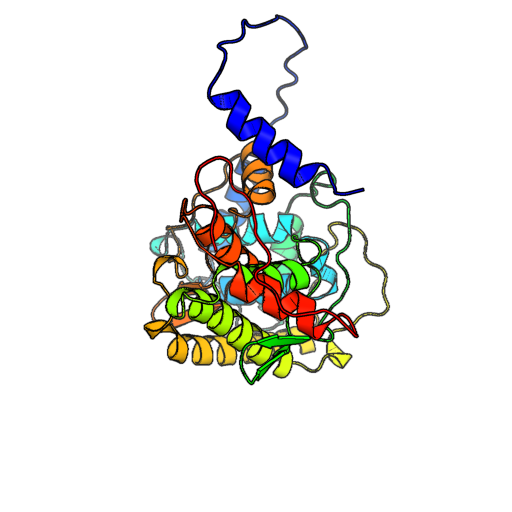1
ATOM 2132 C CA . ALA A 1 263 ? 7.191 2.196 2.519 1.00 96.12 263 ALA A CA 1
ATOM 2133 C C . ALA A 1 263 ? 6.238 1.314 1.700 1.00 96.12 263 ALA A C 1
ATOM 2135 O O . ALA A 1 263 ? 5.087 1.689 1.490 1.00 96.12 263 ALA A O 1
ATOM 2136 N N . ILE A 1 264 ? 6.711 0.148 1.264 1.00 96.88 264 ILE A N 1
ATOM 2137 C CA . ILE A 1 264 ? 5.867 -0.879 0.632 1.00 96.88 264 ILE A CA 1
ATOM 2138 C C . ILE A 1 264 ? 5.447 -1.953 1.646 1.00 96.88 264 ILE A C 1
ATOM 2140 O O . ILE A 1 264 ? 4.524 -2.719 1.392 1.00 96.88 264 ILE A O 1
ATOM 2144 N N . GLY A 1 265 ? 6.113 -2.015 2.804 1.00 97.19 265 GLY A N 1
ATOM 2145 C CA . GLY A 1 265 ? 5.790 -2.947 3.876 1.00 97.19 265 GLY A CA 1
ATOM 2146 C C . GLY A 1 265 ? 6.042 -2.384 5.265 1.00 97.19 265 GLY A C 1
ATOM 2147 O O . GLY A 1 265 ? 6.903 -1.519 5.458 1.00 97.19 265 GLY A O 1
ATOM 2148 N N . VAL A 1 266 ? 5.306 -2.913 6.239 1.00 97.31 266 VAL A N 1
ATOM 2149 C CA . VAL A 1 266 ? 5.506 -2.628 7.659 1.00 97.31 266 VAL A CA 1
ATOM 2150 C C . VAL A 1 266 ? 5.845 -3.913 8.395 1.00 97.31 266 VAL A C 1
ATOM 2152 O O . VAL A 1 266 ? 5.114 -4.897 8.325 1.00 97.31 266 VAL A O 1
ATOM 2155 N N . SER A 1 267 ? 6.961 -3.895 9.114 1.00 96.06 267 SER A N 1
ATOM 2156 C CA . SER A 1 267 ? 7.323 -4.948 10.051 1.00 96.06 267 SER A CA 1
ATOM 2157 C C . SER A 1 267 ? 6.559 -4.736 11.357 1.00 96.06 267 SER A C 1
ATOM 2159 O O . SER A 1 267 ? 6.758 -3.732 12.047 1.00 96.06 267 SER A O 1
ATOM 2161 N N . ILE A 1 268 ? 5.672 -5.680 11.667 1.00 94.31 268 ILE A N 1
ATOM 2162 C CA . ILE A 1 268 ? 4.894 -5.738 12.906 1.00 94.31 268 ILE A CA 1
ATOM 2163 C C . ILE A 1 268 ? 5.166 -7.107 13.525 1.00 94.31 268 ILE A C 1
ATOM 2165 O O . ILE A 1 268 ? 5.015 -8.138 12.864 1.00 94.31 268 ILE A O 1
ATOM 2169 N N . ASP A 1 269 ? 5.624 -7.104 14.775 1.00 85.62 269 ASP A N 1
ATOM 2170 C CA . ASP A 1 269 ? 6.175 -8.275 15.457 1.00 85.62 269 ASP A CA 1
ATOM 2171 C C . ASP A 1 269 ? 7.296 -8.932 14.627 1.00 85.62 269 ASP A C 1
ATOM 2173 O O . ASP A 1 269 ? 8.347 -8.327 14.412 1.00 85.62 269 ASP A O 1
ATOM 2177 N N . ASN A 1 270 ? 7.059 -10.146 14.120 1.00 86.06 270 ASN A N 1
ATOM 2178 C CA . ASN A 1 270 ? 8.009 -10.926 13.321 1.00 86.06 270 ASN A CA 1
ATOM 2179 C C . ASN A 1 270 ? 7.554 -11.128 11.868 1.00 86.06 270 ASN A C 1
ATOM 2181 O O . ASN A 1 270 ? 8.093 -11.993 11.181 1.00 86.06 270 ASN A O 1
ATOM 2185 N N . ARG A 1 271 ? 6.556 -10.367 11.403 1.00 93.12 271 ARG A N 1
ATOM 2186 C CA . ARG A 1 271 ? 6.019 -10.470 10.039 1.00 93.12 271 ARG A CA 1
ATOM 2187 C C . ARG A 1 271 ? 6.102 -9.135 9.321 1.00 93.12 271 ARG A C 1
ATOM 2189 O O . ARG A 1 271 ? 6.130 -8.076 9.952 1.00 93.12 271 ARG A O 1
ATOM 2196 N N . VAL A 1 272 ? 6.137 -9.187 7.993 1.00 96.00 272 VAL A N 1
ATOM 2197 C CA . VAL A 1 272 ? 6.037 -7.993 7.150 1.00 96.00 272 VAL A CA 1
ATOM 2198 C C . VAL A 1 272 ? 4.692 -7.994 6.451 1.00 96.00 272 VAL A C 1
ATOM 2200 O O . VAL A 1 272 ? 4.370 -8.899 5.681 1.00 96.00 272 VAL A O 1
ATOM 2203 N N . TYR A 1 273 ? 3.910 -6.958 6.722 1.00 96.62 273 TYR A N 1
ATOM 2204 C CA . TYR A 1 273 ? 2.621 -6.747 6.090 1.00 96.62 273 TYR A CA 1
ATOM 2205 C C . TYR A 1 273 ? 2.771 -5.767 4.924 1.00 96.62 273 TYR A C 1
ATOM 2207 O O . TYR A 1 273 ? 3.437 -4.739 5.087 1.00 96.62 273 TYR A O 1
ATOM 2215 N N . PRO A 1 274 ? 2.175 -6.048 3.754 1.00 96.88 274 PRO A N 1
ATOM 2216 C CA . PRO A 1 274 ? 2.163 -5.102 2.646 1.00 96.88 274 PRO A CA 1
ATOM 2217 C C . PRO A 1 274 ? 1.397 -3.826 3.035 1.00 96.88 274 PRO A C 1
ATOM 2219 O O . PRO A 1 274 ? 0.311 -3.905 3.605 1.00 96.88 274 PRO A O 1
ATOM 2222 N N . LEU A 1 275 ? 1.956 -2.651 2.736 1.00 96.19 275 LEU A N 1
ATOM 2223 C CA . LEU A 1 275 ? 1.355 -1.347 3.037 1.00 96.19 275 LEU A CA 1
ATOM 2224 C C . LEU A 1 275 ? 0.868 -0.674 1.761 1.00 96.19 275 LEU A C 1
ATOM 2226 O O . LEU A 1 275 ? 1.673 -0.437 0.863 1.00 96.19 275 LEU A O 1
ATOM 2230 N N . SER A 1 276 ? -0.414 -0.298 1.730 1.00 93.31 276 SER A N 1
ATOM 2231 C CA . SER A 1 276 ? -1.022 0.51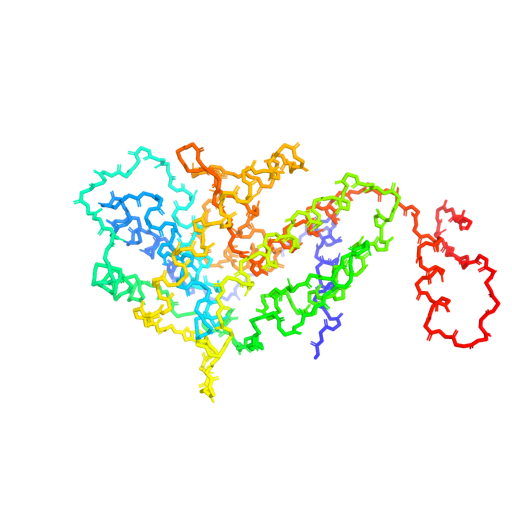7 0.673 1.00 93.31 276 SER A CA 1
ATOM 2232 C C . SER A 1 276 ? -0.637 0.035 -0.727 1.00 93.31 276 SER A C 1
ATOM 2234 O O . SER A 1 276 ? 0.176 0.649 -1.423 1.00 93.31 276 SER A O 1
ATOM 2236 N N . PHE A 1 277 ? -1.217 -1.093 -1.157 1.00 93.81 277 PHE A N 1
ATOM 2237 C CA . PHE A 1 277 ? -0.907 -1.705 -2.457 1.00 93.81 277 PHE A CA 1
ATOM 2238 C C . PHE A 1 277 ? -0.947 -0.695 -3.605 1.00 93.81 277 PHE A C 1
ATOM 2240 O O . PHE A 1 277 ? -0.047 -0.683 -4.442 1.00 93.81 277 PHE A O 1
ATOM 2247 N N . ARG A 1 278 ? -1.933 0.209 -3.594 1.00 91.12 278 ARG A N 1
ATOM 2248 C CA . ARG A 1 278 ? -2.128 1.268 -4.597 1.00 91.12 278 ARG A CA 1
ATOM 2249 C C . ARG A 1 278 ? -0.978 2.290 -4.655 1.00 91.12 278 ARG A C 1
ATOM 2251 O O . ARG A 1 278 ? -0.813 2.956 -5.676 1.00 91.12 278 ARG A O 1
ATOM 2258 N N . ASN A 1 279 ? -0.179 2.417 -3.592 1.00 91.56 279 ASN A N 1
ATOM 2259 C CA . ASN A 1 279 ? 0.947 3.350 -3.492 1.00 91.56 279 ASN A CA 1
ATOM 2260 C C . ASN A 1 279 ? 2.329 2.675 -3.620 1.00 91.56 279 ASN A C 1
ATOM 2262 O O . ASN A 1 279 ? 3.311 3.369 -3.872 1.00 91.56 279 ASN A O 1
ATOM 2266 N N . MET A 1 280 ? 2.443 1.348 -3.490 1.00 94.12 280 MET A N 1
ATOM 2267 C CA . MET A 1 280 ? 3.746 0.656 -3.453 1.00 94.12 280 MET A CA 1
ATOM 2268 C C . MET A 1 280 ? 4.660 0.995 -4.637 1.00 94.12 280 MET A C 1
ATOM 2270 O O . MET A 1 280 ? 5.824 1.343 -4.445 1.00 94.12 280 MET A O 1
ATOM 2274 N N . ALA A 1 281 ? 4.136 0.949 -5.865 1.00 94.75 281 ALA A N 1
ATOM 2275 C CA . ALA A 1 281 ? 4.925 1.249 -7.060 1.00 94.75 281 ALA A CA 1
ATOM 2276 C C . ALA A 1 281 ? 5.411 2.708 -7.059 1.00 94.75 281 ALA A C 1
ATOM 2278 O O . ALA A 1 281 ? 6.559 2.987 -7.407 1.00 94.75 281 ALA A O 1
ATOM 2279 N N . ASN A 1 282 ? 4.571 3.636 -6.593 1.00 92.81 282 ASN A N 1
ATOM 2280 C CA . ASN A 1 282 ? 4.935 5.042 -6.453 1.00 92.81 282 ASN A CA 1
ATOM 2281 C C . ASN A 1 282 ? 6.072 5.246 -5.436 1.00 92.81 282 ASN A C 1
ATOM 2283 O O . ASN A 1 282 ? 6.976 6.036 -5.694 1.00 92.81 282 ASN A O 1
ATOM 2287 N N . VAL A 1 283 ? 6.088 4.493 -4.329 1.00 94.31 283 VAL A N 1
ATOM 2288 C CA . VAL A 1 283 ? 7.190 4.535 -3.350 1.00 94.31 283 VAL A CA 1
ATOM 2289 C C . VAL A 1 283 ? 8.525 4.176 -4.007 1.00 94.31 283 VAL A C 1
ATOM 2291 O O . VAL A 1 283 ? 9.515 4.880 -3.798 1.00 94.31 283 VAL A O 1
ATOM 2294 N N . ILE A 1 284 ? 8.554 3.123 -4.832 1.00 95.62 284 ILE A N 1
ATOM 2295 C CA . ILE A 1 284 ? 9.758 2.720 -5.574 1.00 95.62 284 ILE A CA 1
ATOM 2296 C C . ILE A 1 284 ? 10.175 3.817 -6.564 1.00 95.62 284 ILE A C 1
ATOM 2298 O O . ILE A 1 284 ? 11.337 4.234 -6.587 1.00 95.62 284 ILE A O 1
ATOM 2302 N N . ILE A 1 285 ? 9.221 4.323 -7.351 1.00 94.00 285 ILE A N 1
ATOM 2303 C CA . ILE A 1 285 ? 9.467 5.348 -8.374 1.00 94.00 285 ILE A CA 1
ATOM 2304 C C . ILE A 1 285 ? 10.031 6.627 -7.750 1.00 94.00 285 ILE A C 1
ATOM 2306 O O . ILE A 1 285 ? 11.086 7.097 -8.176 1.00 94.00 285 ILE A O 1
ATOM 2310 N N . GLU A 1 286 ? 9.373 7.184 -6.732 1.00 91.56 286 GLU A N 1
ATOM 2311 C CA . GLU A 1 286 ? 9.803 8.431 -6.089 1.00 91.56 286 GLU A CA 1
ATOM 2312 C C . GLU A 1 286 ? 11.148 8.260 -5.370 1.00 91.56 286 GLU A C 1
ATOM 2314 O O . GLU A 1 286 ? 11.998 9.159 -5.422 1.00 91.56 286 GLU A O 1
ATOM 2319 N N . HIS A 1 287 ? 11.405 7.088 -4.774 1.00 93.81 287 HIS A N 1
ATOM 2320 C CA . HIS A 1 287 ? 12.696 6.801 -4.156 1.00 93.81 287 HIS A CA 1
ATOM 2321 C C . HIS A 1 287 ? 13.842 6.943 -5.159 1.00 93.81 287 HIS A C 1
ATOM 2323 O O . HIS A 1 287 ? 14.750 7.753 -4.941 1.00 93.81 287 HIS A O 1
ATOM 2329 N N . TYR A 1 288 ? 13.802 6.207 -6.271 1.00 94.31 288 TYR A N 1
ATOM 2330 C CA . TYR A 1 288 ? 14.891 6.234 -7.248 1.00 94.31 288 TYR A CA 1
ATOM 2331 C C . TYR A 1 288 ? 14.898 7.505 -8.101 1.00 94.31 288 TYR A C 1
ATOM 2333 O O . TYR A 1 288 ? 15.976 7.964 -8.478 1.00 94.31 288 TYR A O 1
ATOM 2341 N N . ALA A 1 289 ? 13.747 8.145 -8.329 1.00 89.94 289 ALA A N 1
ATOM 2342 C CA . ALA A 1 289 ? 13.689 9.460 -8.967 1.00 89.94 289 ALA A CA 1
ATOM 2343 C C . ALA A 1 289 ? 14.370 10.550 -8.121 1.00 89.94 289 ALA A C 1
ATOM 2345 O O . ALA A 1 289 ? 14.920 11.513 -8.664 1.00 89.94 289 ALA A O 1
ATOM 2346 N N . SER A 1 290 ? 14.370 10.409 -6.790 1.00 89.62 290 SER A N 1
ATOM 2347 C CA . SER A 1 290 ? 15.079 11.327 -5.891 1.00 89.62 290 SER A CA 1
ATOM 2348 C C . SER A 1 290 ? 16.604 11.141 -5.914 1.00 89.62 290 SER A C 1
ATOM 2350 O O . SER A 1 290 ? 17.348 12.076 -5.589 1.00 89.62 290 SER A O 1
ATOM 2352 N N . LYS A 1 291 ? 17.089 9.963 -6.332 1.00 88.81 291 LYS A N 1
ATOM 2353 C CA . LYS A 1 291 ? 18.518 9.682 -6.484 1.00 88.81 291 LYS A CA 1
ATOM 2354 C C . LYS A 1 291 ? 19.022 10.397 -7.737 1.00 88.81 291 LYS A C 1
ATOM 2356 O O . LYS A 1 291 ? 18.563 10.152 -8.849 1.00 88.81 291 LYS A O 1
ATOM 2361 N N . LYS A 1 292 ? 20.000 11.290 -7.576 1.00 81.81 292 LYS A N 1
ATOM 2362 C CA . LYS A 1 292 ? 20.676 11.963 -8.699 1.00 81.81 292 LYS A CA 1
ATOM 2363 C C . LYS A 1 292 ? 21.656 11.004 -9.382 1.00 81.81 292 LYS A C 1
ATOM 2365 O O . LYS A 1 292 ? 22.864 11.172 -9.258 1.00 81.81 292 LYS A O 1
ATOM 2370 N N . MET A 1 293 ? 21.123 9.986 -10.045 1.00 86.62 293 MET A N 1
ATOM 2371 C CA . MET A 1 293 ? 21.892 9.033 -10.840 1.00 86.62 293 MET A CA 1
ATOM 2372 C C . MET A 1 293 ? 21.964 9.524 -12.286 1.00 86.62 293 MET A C 1
ATOM 2374 O O . MET A 1 293 ? 20.936 9.892 -12.865 1.00 86.62 293 MET A O 1
ATOM 2378 N N . ASP A 1 294 ? 23.176 9.547 -12.836 1.00 85.06 294 ASP A N 1
ATOM 2379 C CA . ASP A 1 294 ? 23.400 9.709 -14.271 1.00 85.06 294 ASP A CA 1
ATOM 2380 C C . ASP A 1 294 ? 23.223 8.329 -14.900 1.00 85.06 294 ASP A C 1
ATOM 2382 O O . ASP A 1 294 ? 23.991 7.418 -14.597 1.00 85.06 294 ASP A O 1
ATOM 2386 N N . ILE A 1 295 ? 22.131 8.153 -15.639 1.00 85.94 295 ILE A N 1
ATOM 2387 C CA . ILE A 1 295 ? 21.719 6.862 -16.188 1.00 85.94 295 ILE A CA 1
ATOM 2388 C C . ILE A 1 295 ? 21.573 7.035 -17.685 1.00 85.94 295 ILE A C 1
ATOM 2390 O O . ILE A 1 295 ? 20.787 7.881 -18.126 1.00 85.94 295 ILE A O 1
ATOM 2394 N N . ASP A 1 296 ? 22.315 6.224 -18.427 1.00 84.31 296 ASP A N 1
ATOM 2395 C CA . ASP A 1 296 ? 22.077 6.044 -19.845 1.00 84.31 296 ASP A CA 1
ATOM 2396 C C . ASP A 1 296 ? 20.903 5.080 -20.035 1.00 84.31 296 ASP A C 1
ATOM 2398 O O . ASP A 1 296 ? 20.816 4.040 -19.389 1.00 84.31 296 ASP A O 1
ATOM 2402 N N . CYS A 1 297 ? 19.945 5.477 -20.860 1.00 86.88 297 CYS A N 1
ATOM 2403 C CA . CYS A 1 297 ? 18.781 4.658 -21.199 1.00 86.88 297 CYS A CA 1
ATOM 2404 C C . CYS A 1 297 ? 18.460 4.753 -22.694 1.00 86.88 297 CYS A C 1
ATOM 2406 O O . CYS A 1 297 ? 17.335 4.462 -23.102 1.00 86.88 297 CYS A O 1
ATOM 2408 N N . SER A 1 298 ? 19.435 5.186 -23.500 1.00 82.81 298 SER A N 1
ATOM 2409 C CA . SER A 1 298 ? 19.265 5.468 -24.928 1.00 82.81 298 SER A CA 1
ATOM 2410 C C . SER A 1 298 ? 18.866 4.205 -25.695 1.00 82.81 298 SER A C 1
ATOM 2412 O O . SER A 1 298 ? 17.851 4.221 -26.392 1.00 82.81 298 SER A O 1
ATOM 2414 N N . ASP A 1 299 ? 19.541 3.079 -25.443 1.00 82.81 299 ASP A N 1
ATOM 2415 C CA . ASP A 1 299 ? 19.195 1.774 -26.025 1.00 82.81 299 ASP A CA 1
ATOM 2416 C C . ASP A 1 299 ? 17.782 1.319 -25.639 1.00 82.81 299 ASP A C 1
ATOM 2418 O O . ASP A 1 299 ? 16.995 0.894 -26.485 1.00 82.81 299 ASP A O 1
ATOM 2422 N N . ALA A 1 300 ? 17.410 1.458 -24.364 1.00 87.81 300 ALA A N 1
ATOM 2423 C CA . ALA A 1 300 ? 16.083 1.076 -23.884 1.00 87.81 300 ALA A CA 1
ATOM 2424 C C . ALA A 1 300 ? 14.968 1.936 -24.508 1.00 87.81 300 ALA A C 1
ATOM 2426 O O . ALA A 1 300 ? 13.890 1.425 -24.819 1.00 87.81 300 ALA A O 1
ATOM 2427 N N . ILE A 1 301 ? 15.222 3.231 -24.719 1.00 87.00 301 ILE A N 1
ATOM 2428 C CA . ILE A 1 301 ? 14.309 4.132 -25.434 1.00 87.00 301 ILE A CA 1
ATOM 2429 C C . ILE A 1 301 ? 14.210 3.729 -26.908 1.00 87.00 301 ILE A C 1
ATOM 2431 O O . ILE A 1 301 ? 13.097 3.654 -27.430 1.00 87.00 301 ILE A O 1
ATOM 2435 N N . SER A 1 302 ? 15.343 3.454 -27.559 1.00 82.00 302 SER A N 1
ATOM 2436 C CA . SER A 1 302 ? 15.392 3.027 -28.960 1.00 82.00 302 SER A CA 1
ATOM 2437 C C . SER A 1 302 ? 14.558 1.761 -29.173 1.00 82.00 302 SER A C 1
ATOM 2439 O O . SER A 1 302 ? 13.615 1.770 -29.966 1.00 82.00 302 SER A O 1
ATOM 2441 N N . ASN A 1 303 ? 14.788 0.736 -28.345 1.00 83.88 303 ASN A N 1
ATOM 2442 C CA . ASN A 1 303 ? 14.031 -0.518 -28.356 1.00 83.88 303 ASN A CA 1
ATOM 2443 C C . ASN A 1 303 ? 12.528 -0.302 -28.107 1.00 83.88 303 ASN A C 1
ATOM 2445 O O . ASN A 1 303 ? 11.680 -0.917 -28.753 1.00 83.88 303 ASN A O 1
ATOM 2449 N N . PHE A 1 304 ? 12.163 0.581 -27.170 1.00 87.25 304 PHE A N 1
ATOM 2450 C CA . PHE A 1 304 ? 10.757 0.883 -26.888 1.00 87.25 304 PHE A CA 1
ATOM 2451 C C . PHE A 1 304 ? 10.037 1.511 -28.093 1.00 87.25 304 PHE A C 1
ATOM 2453 O O . PHE A 1 304 ? 8.852 1.229 -28.317 1.00 87.25 304 PHE A O 1
ATOM 2460 N N . ILE A 1 305 ? 10.736 2.377 -28.836 1.00 83.88 305 ILE A N 1
ATOM 2461 C CA . ILE A 1 305 ? 10.226 3.047 -30.036 1.00 83.88 305 ILE A CA 1
ATOM 2462 C C . ILE A 1 305 ? 10.141 2.050 -31.196 1.00 83.88 305 ILE A C 1
ATOM 2464 O O . ILE A 1 305 ? 9.076 1.942 -31.802 1.00 83.88 305 ILE A O 1
ATOM 2468 N N . SER A 1 306 ? 11.203 1.291 -31.483 1.00 79.94 306 SER A N 1
ATOM 2469 C CA . SER A 1 306 ? 11.245 0.394 -32.649 1.00 79.94 306 SER A CA 1
ATOM 2470 C C . SER A 1 306 ? 10.139 -0.665 -32.627 1.00 79.94 306 SER A C 1
ATOM 2472 O O . SER A 1 306 ? 9.514 -0.932 -33.649 1.00 79.94 306 SER A O 1
ATOM 2474 N N . GLN A 1 307 ? 9.779 -1.168 -31.444 1.00 83.12 307 GLN A N 1
ATOM 2475 C CA . GLN A 1 307 ? 8.673 -2.116 -31.266 1.00 83.12 307 GLN A CA 1
ATOM 2476 C C . GLN A 1 307 ? 7.272 -1.551 -31.578 1.00 83.12 307 GLN A C 1
ATOM 2478 O O . GLN A 1 307 ? 6.315 -2.320 -31.660 1.00 83.12 307 GLN A O 1
ATOM 2483 N N . ARG A 1 308 ? 7.103 -0.225 -31.684 1.00 82.31 308 ARG A N 1
ATOM 2484 C CA . ARG A 1 308 ? 5.783 0.439 -31.778 1.00 82.31 308 ARG A CA 1
ATOM 2485 C C . ARG A 1 308 ? 5.500 1.121 -33.107 1.00 82.31 308 ARG A C 1
ATOM 2487 O O . ARG A 1 308 ? 4.365 1.537 -33.331 1.00 82.31 308 ARG A O 1
ATOM 2494 N N . PHE A 1 309 ? 6.497 1.254 -33.966 1.00 78.62 309 PHE A N 1
ATOM 2495 C CA . PHE A 1 309 ? 6.347 1.902 -35.259 1.00 78.62 309 PHE A CA 1
ATOM 2496 C C . PHE A 1 309 ? 6.820 0.957 -36.356 1.00 78.62 309 PHE A C 1
ATOM 2498 O O . PHE A 1 309 ? 7.918 0.412 -36.300 1.00 78.62 309 PHE A O 1
ATOM 2505 N N . GLU A 1 310 ? 5.997 0.792 -37.384 1.00 67.50 310 GLU A N 1
ATOM 2506 C CA . GLU A 1 310 ? 6.380 0.055 -38.581 1.00 67.50 310 GLU A CA 1
ATOM 2507 C C . GLU A 1 310 ? 7.367 0.898 -39.409 1.00 67.50 310 GLU A C 1
ATOM 2509 O O . GLU A 1 310 ? 7.157 2.095 -39.605 1.00 67.50 310 GLU A O 1
ATOM 2514 N N . SER A 1 311 ? 8.423 0.274 -39.941 1.00 63.91 311 SER A N 1
ATOM 2515 C CA . SER A 1 311 ? 9.411 0.908 -40.839 1.00 63.91 311 SER A CA 1
ATOM 2516 C C . SER A 1 311 ? 10.322 1.981 -40.212 1.00 63.91 311 SER A C 1
ATOM 2518 O O . SER A 1 311 ? 10.681 2.951 -40.881 1.00 63.91 311 SER A O 1
ATOM 2520 N N . ILE A 1 312 ? 10.741 1.813 -38.953 1.00 60.81 312 ILE A N 1
ATOM 2521 C CA . ILE A 1 312 ? 11.853 2.594 -38.387 1.00 60.81 312 ILE A CA 1
ATOM 2522 C C . ILE A 1 312 ? 13.180 1.892 -38.694 1.00 60.81 312 ILE A C 1
ATOM 2524 O O . ILE A 1 312 ? 13.323 0.694 -38.466 1.00 60.81 312 ILE A O 1
ATOM 2528 N N . ILE A 1 313 ? 14.156 2.647 -39.203 1.00 55.84 313 ILE A N 1
ATOM 2529 C CA . ILE A 1 313 ? 15.554 2.208 -39.240 1.00 55.84 313 ILE A CA 1
ATOM 2530 C C . ILE A 1 313 ? 16.103 2.388 -37.821 1.00 55.84 313 ILE A C 1
ATOM 2532 O O . ILE A 1 313 ? 16.148 3.514 -37.322 1.00 55.84 313 ILE A O 1
ATOM 2536 N N . GLU A 1 314 ? 16.465 1.283 -37.168 1.00 53.59 314 GLU A N 1
ATOM 2537 C CA . GLU A 1 314 ? 17.122 1.268 -35.856 1.00 53.59 314 GLU A CA 1
ATOM 2538 C C . GLU A 1 314 ? 18.542 1.842 -35.978 1.00 53.59 314 GLU A C 1
ATOM 2540 O O . GLU A 1 314 ? 19.524 1.120 -36.132 1.00 53.59 314 GLU A O 1
ATOM 2545 N N . GLU A 1 315 ? 18.650 3.166 -35.947 1.00 55.84 315 GLU A N 1
ATOM 2546 C CA . GLU A 1 315 ? 19.905 3.868 -35.681 1.00 55.84 315 GLU A CA 1
ATOM 2547 C C . GLU A 1 315 ? 19.921 4.379 -34.231 1.00 55.84 315 GLU A C 1
ATOM 2549 O O . GLU A 1 315 ? 18.855 4.526 -33.621 1.00 55.84 315 GLU A O 1
ATOM 2554 N N . PRO A 1 316 ? 21.105 4.660 -33.650 1.00 50.88 316 PRO A N 1
ATOM 2555 C CA . PRO A 1 316 ? 21.193 5.217 -32.307 1.00 50.88 316 PRO A CA 1
ATOM 2556 C C . PRO A 1 316 ? 20.370 6.505 -32.208 1.00 50.88 316 PRO A C 1
ATOM 2558 O O . PRO A 1 316 ? 20.595 7.477 -32.939 1.00 50.88 316 PRO A O 1
ATOM 2561 N N . PHE A 1 317 ? 19.390 6.525 -31.305 1.00 55.69 317 PHE A N 1
ATOM 2562 C CA . PHE A 1 317 ? 18.603 7.722 -31.048 1.00 55.69 317 PHE A CA 1
ATOM 2563 C C . PHE A 1 317 ? 19.444 8.692 -30.209 1.00 55.69 317 PHE A C 1
ATOM 2565 O O . PHE A 1 317 ? 19.410 8.663 -28.982 1.00 55.69 317 PHE A O 1
ATOM 2572 N N . LEU A 1 318 ? 20.213 9.559 -30.874 1.00 50.69 318 LEU A N 1
ATOM 2573 C CA . LEU A 1 318 ? 21.123 10.497 -30.211 1.00 50.69 318 LEU A CA 1
ATOM 2574 C C . LEU A 1 318 ? 20.361 11.533 -29.368 1.00 50.69 318 LEU A C 1
ATOM 2576 O O . LEU A 1 318 ? 19.904 12.576 -29.851 1.00 50.69 318 LEU A O 1
ATOM 2580 N N . LEU A 1 319 ? 20.281 11.285 -28.063 1.00 47.03 319 LEU A N 1
ATOM 2581 C CA . LEU A 1 319 ? 19.813 12.248 -27.073 1.00 47.03 319 LEU A CA 1
ATOM 2582 C C . LEU A 1 319 ? 20.969 13.175 -26.671 1.00 47.03 319 LEU A C 1
ATOM 2584 O O . LEU A 1 319 ? 21.767 12.903 -25.775 1.00 47.03 319 LEU A O 1
ATOM 2588 N N . LEU A 1 320 ? 21.049 14.330 -27.335 1.00 43.19 320 LEU A N 1
ATOM 2589 C CA . LEU A 1 320 ? 22.040 15.366 -27.033 1.00 43.19 320 LEU A CA 1
ATOM 2590 C C . LEU A 1 320 ? 21.750 16.033 -25.676 1.00 43.19 320 LEU A C 1
ATOM 2592 O O . LEU A 1 320 ? 20.947 16.963 -25.558 1.00 43.19 320 LEU A O 1
ATOM 2596 N N . SER A 1 321 ? 22.451 15.595 -24.632 1.00 45.03 321 SER A N 1
ATOM 2597 C CA . SER A 1 321 ? 22.522 16.296 -23.350 1.00 45.03 321 SER A CA 1
ATOM 2598 C C . SER A 1 321 ? 23.528 17.450 -23.440 1.00 45.03 321 SER A C 1
ATOM 2600 O O . SER A 1 321 ? 24.623 17.308 -23.977 1.00 45.03 321 SER A O 1
ATOM 2602 N N . LYS A 1 322 ? 23.215 18.607 -22.833 1.00 46.16 322 LYS A N 1
ATOM 2603 C CA . LYS A 1 322 ? 24.120 19.781 -22.770 1.00 46.16 322 LYS A CA 1
ATOM 2604 C C . LYS A 1 322 ? 25.496 19.496 -22.141 1.00 46.16 322 LYS A C 1
ATOM 2606 O O . LYS A 1 322 ? 26.342 20.385 -22.138 1.00 46.16 322 LYS A O 1
ATOM 2611 N N . LYS A 1 323 ? 25.701 18.316 -21.547 1.00 49.31 323 LYS A N 1
ATOM 2612 C CA . LYS A 1 323 ? 26.946 17.933 -20.872 1.00 49.31 323 LYS A CA 1
ATOM 2613 C C . LYS A 1 323 ? 27.717 16.806 -21.558 1.00 49.31 323 LYS A C 1
ATOM 2615 O O . LYS A 1 323 ? 28.900 16.693 -21.263 1.00 49.31 323 LYS A O 1
ATOM 2620 N N . LYS A 1 324 ? 27.090 16.008 -22.430 1.00 41.44 324 LYS A N 1
ATOM 2621 C CA . LYS A 1 324 ? 27.703 14.900 -23.184 1.00 41.44 324 LYS A CA 1
ATOM 2622 C C . LYS A 1 324 ? 26.734 14.399 -24.259 1.00 41.44 324 LYS A C 1
ATOM 2624 O O . LYS A 1 324 ? 25.526 14.393 -24.034 1.00 41.44 324 LYS A O 1
ATOM 2629 N N . VAL A 1 325 ? 27.278 13.959 -25.391 1.00 43.88 325 VAL A N 1
ATOM 2630 C CA . VAL A 1 325 ? 26.568 13.076 -26.324 1.00 43.88 325 VAL A CA 1
ATOM 2631 C C . VAL A 1 325 ? 26.581 11.693 -25.675 1.00 43.88 325 VAL A C 1
ATOM 2633 O O . VAL A 1 325 ? 27.668 11.174 -25.416 1.00 43.88 325 VAL A O 1
ATOM 2636 N N . LEU A 1 326 ? 25.413 11.172 -25.306 1.00 42.78 326 LEU A N 1
ATOM 2637 C CA . LEU A 1 326 ? 25.270 9.762 -24.948 1.00 42.78 326 LEU A CA 1
ATOM 2638 C C . LEU A 1 326 ? 24.997 9.015 -26.266 1.00 42.78 326 LEU A C 1
ATOM 2640 O O . LEU A 1 326 ? 24.195 9.541 -27.049 1.00 42.78 326 LEU A O 1
ATOM 2644 N N . PRO A 1 327 ? 25.760 7.949 -26.577 1.00 40.62 327 PRO A N 1
ATOM 2645 C CA . PRO A 1 327 ? 25.616 7.208 -27.826 1.00 40.62 327 PRO A CA 1
ATOM 2646 C C . PRO A 1 327 ? 24.231 6.579 -27.972 1.00 40.62 327 PRO A C 1
ATOM 2648 O O . PRO A 1 327 ? 23.638 6.191 -26.942 1.00 40.62 327 PRO A O 1
#